Protein AF-A0A067BEV7-F1 (afdb_monomer)

Radius of gyration: 32.29 Å; Cα contacts (8 Å, |Δi|>4): 106; chains: 1; bounding box: 70×48×111 Å

Nearest PDB structures (foldseek):
  5a5h-assembly1_B  TM=4.317E-01  e=6.174E+00  Homo sapiens
  4zqu-assembly1_A  TM=2.489E-01  e=3.119E+00  Yersinia pseudotuberculosis YPIII

Secondary structure (DSSP, 8-state):
------------------HHHHHHHHHHHHHHHHHHHHHHHHHHTS--------------SS------BTTB----------SS---HHHHHHHHHHHHHHTTTTTTTTTEEEETTEEEE-TT--GGGTEEEEPPPTT--HHHHHHHHHTSPPPTTS-S--EEEE--SS--TT-------

Organism: Saprolegnia parasitica (strain CBS 223.65) (NCBI:txid695850)

Foldseek 3Di:
DDDPDDPDDDDDDDDPQDPVNVVVVVVVVVVVVVVVVVVVVVVVPPPPPPDDDDDDDDPDDDDQPPPDDVLAGQDDFDDDDDPDDDDQVNVQVVCVVVCVVCVVVCVLVQFAADPNDTDGDPPDGCSVQEEEDEDDPPDDPVNVSVVVSNDDDDNVGRPHHHYDYDDPPPDVPPPDPDDD

Structure (mmCIF, N/CA/C/O backbone):
data_AF-A0A067BEV7-F1
#
_entry.id   AF-A0A067BEV7-F1
#
loop_
_atom_site.group_PDB
_atom_site.id
_atom_site.type_symbol
_atom_site.label_atom_id
_atom_site.label_alt_id
_atom_site.label_comp_id
_atom_site.label_asym_id
_atom_site.label_entity_id
_atom_site.label_seq_id
_atom_site.pdbx_PDB_ins_code
_atom_site.Cartn_x
_atom_site.Cartn_y
_atom_site.Cartn_z
_atom_site.occupancy
_atom_site.B_iso_or_equiv
_atom_site.auth_seq_id
_atom_site.auth_comp_id
_atom_site.auth_asym_id
_atom_site.auth_atom_id
_atom_site.pdbx_PDB_model_num
ATOM 1 N N . MET A 1 1 ? 35.150 -31.329 -84.518 1.00 41.78 1 MET A N 1
ATOM 2 C CA . MET A 1 1 ? 35.106 -29.896 -84.870 1.00 41.78 1 MET A CA 1
ATOM 3 C C . MET A 1 1 ? 33.912 -29.258 -84.170 1.00 41.78 1 MET A C 1
ATOM 5 O O . MET A 1 1 ? 32.873 -29.024 -84.764 1.00 41.78 1 MET A O 1
ATOM 9 N N . ASP A 1 2 ? 34.054 -29.160 -82.851 1.00 43.34 2 ASP A N 1
ATOM 10 C CA . ASP A 1 2 ? 33.853 -28.005 -81.970 1.00 43.34 2 ASP A CA 1
ATOM 11 C C . ASP A 1 2 ? 32.706 -27.027 -82.260 1.00 43.34 2 ASP A C 1
ATOM 13 O O . ASP A 1 2 ? 32.890 -25.981 -82.873 1.00 43.34 2 ASP A O 1
ATOM 17 N N . THR A 1 3 ? 31.549 -27.300 -81.656 1.00 46.28 3 THR A N 1
ATOM 18 C CA . THR A 1 3 ? 30.577 -26.266 -81.259 1.00 46.28 3 THR A CA 1
ATOM 19 C C . THR A 1 3 ? 30.107 -26.538 -79.832 1.00 46.28 3 THR A C 1
ATOM 21 O O . THR A 1 3 ? 28.939 -26.812 -79.572 1.00 46.28 3 THR A O 1
ATOM 24 N N . ALA A 1 4 ? 31.050 -26.530 -78.894 1.00 50.59 4 ALA A N 1
ATOM 25 C CA . ALA A 1 4 ? 30.774 -26.622 -77.467 1.00 50.59 4 ALA A CA 1
ATOM 26 C C . ALA A 1 4 ? 31.675 -25.627 -76.737 1.00 50.59 4 ALA A C 1
ATOM 28 O O . ALA A 1 4 ? 32.715 -26.021 -76.226 1.00 50.59 4 ALA A O 1
ATOM 29 N N . SER A 1 5 ? 31.331 -24.335 -76.754 1.00 51.16 5 SER A N 1
ATOM 30 C CA . SER A 1 5 ? 31.927 -23.308 -75.877 1.00 51.16 5 SER A CA 1
ATOM 31 C C . SER A 1 5 ? 31.240 -21.953 -76.064 1.00 51.16 5 SER A C 1
ATOM 33 O O . SER A 1 5 ? 31.701 -21.145 -76.861 1.00 51.16 5 SER A O 1
ATOM 35 N N . SER A 1 6 ? 30.155 -21.677 -75.333 1.00 50.88 6 SER A N 1
ATOM 36 C CA . SER A 1 6 ? 29.724 -20.282 -75.081 1.00 50.88 6 SER A CA 1
ATOM 37 C C . SER A 1 6 ? 28.668 -20.131 -73.974 1.00 50.88 6 SER A C 1
ATOM 39 O O . SER A 1 6 ? 27.834 -19.232 -74.023 1.00 50.88 6 SER A O 1
ATOM 41 N N . LEU A 1 7 ? 28.701 -20.970 -72.936 1.00 49.56 7 LEU A N 1
ATOM 42 C CA . LEU A 1 7 ? 27.884 -20.761 -71.733 1.00 49.56 7 LEU A CA 1
ATOM 43 C C . LEU A 1 7 ? 28.756 -20.800 -70.485 1.00 49.56 7 LEU A C 1
ATOM 45 O O . LEU A 1 7 ? 28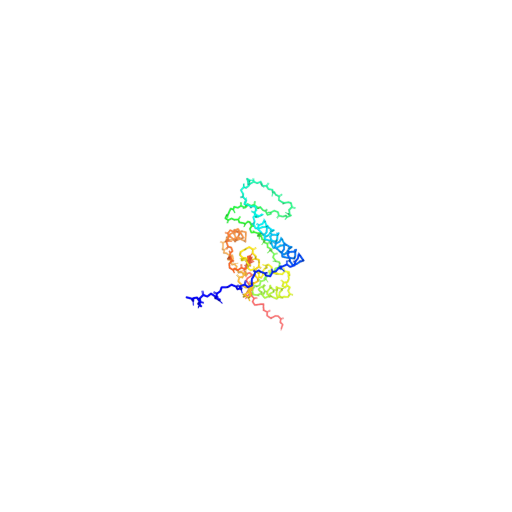.586 -21.650 -69.621 1.00 49.56 7 LEU A O 1
ATOM 49 N N . LEU A 1 8 ? 29.697 -19.865 -70.393 1.00 48.97 8 LEU A N 1
ATOM 50 C CA . LEU A 1 8 ? 30.303 -19.529 -69.116 1.00 48.97 8 LEU A CA 1
ATOM 51 C C . LEU A 1 8 ? 30.503 -18.018 -68.998 1.00 48.97 8 LEU A C 1
ATOM 53 O O . LEU A 1 8 ? 31.213 -17.390 -69.778 1.00 48.97 8 LEU A O 1
ATOM 57 N N . THR A 1 9 ? 29.945 -17.512 -67.898 1.00 50.81 9 THR A N 1
ATOM 58 C CA . THR A 1 9 ? 30.423 -16.376 -67.099 1.00 50.81 9 THR A CA 1
ATOM 59 C C . THR A 1 9 ? 30.256 -14.960 -67.647 1.00 50.81 9 THR A C 1
ATOM 61 O O . THR A 1 9 ? 31.172 -14.368 -68.201 1.00 50.81 9 THR A O 1
ATOM 64 N N . SER A 1 10 ? 29.154 -14.331 -67.234 1.00 47.62 10 SER A N 1
ATOM 65 C CA . SER A 1 10 ? 29.260 -13.042 -66.540 1.00 47.62 10 SER A CA 1
ATOM 66 C C . SER A 1 10 ? 28.154 -12.932 -65.483 1.00 47.62 10 SER A C 1
ATOM 68 O O . SER A 1 10 ? 27.066 -12.430 -65.747 1.00 47.62 10 SER A O 1
ATOM 70 N N . LEU A 1 11 ? 28.423 -13.448 -64.282 1.00 48.56 11 LEU A N 1
ATOM 71 C CA . LEU A 1 11 ? 27.737 -13.015 -63.063 1.00 48.56 11 LEU A CA 1
ATOM 72 C C . LEU A 1 11 ? 28.311 -11.635 -62.707 1.00 48.56 11 LEU A C 1
ATOM 74 O O . LEU A 1 11 ? 29.503 -11.570 -62.406 1.00 48.56 11 LEU A O 1
ATOM 78 N N . PRO A 1 12 ? 27.544 -10.533 -62.747 1.00 47.16 12 PRO A N 1
ATOM 79 C CA . PRO A 1 12 ? 28.036 -9.271 -62.226 1.00 47.16 12 PRO A CA 1
ATOM 80 C C . PRO A 1 12 ? 27.857 -9.269 -60.705 1.00 47.16 12 PRO A C 1
ATOM 82 O O . PRO A 1 12 ? 26.738 -9.187 -60.212 1.00 47.16 12 PRO A O 1
ATOM 85 N N . LEU A 1 13 ? 28.955 -9.339 -59.958 1.00 49.19 13 LEU A N 1
ATOM 86 C CA . LEU A 1 13 ? 29.063 -8.777 -58.608 1.00 49.19 13 LEU A CA 1
ATOM 87 C C . LEU A 1 13 ? 30.537 -8.422 -58.339 1.00 49.19 13 LEU A C 1
ATOM 89 O O . LEU A 1 13 ? 31.411 -9.138 -58.826 1.00 49.19 13 LEU A O 1
ATOM 93 N N . PRO A 1 14 ? 30.839 -7.364 -57.560 1.00 52.50 14 PRO A N 1
ATOM 94 C CA . PRO A 1 14 ? 29.940 -6.668 -56.645 1.00 52.50 14 PRO A CA 1
ATOM 95 C C . PRO A 1 14 ? 29.712 -5.189 -56.991 1.00 52.50 14 PRO A C 1
ATOM 97 O O . PRO A 1 14 ? 30.493 -4.559 -57.701 1.00 52.50 14 PRO A O 1
ATOM 100 N N . LEU A 1 15 ? 28.632 -4.629 -56.438 1.00 58.94 15 LEU A N 1
ATOM 101 C CA . LEU A 1 15 ? 28.448 -3.187 -56.291 1.00 58.94 15 LEU A CA 1
ATOM 102 C C . LEU A 1 15 ? 29.730 -2.612 -55.665 1.00 58.94 15 LEU A C 1
ATOM 104 O O . LEU A 1 15 ? 30.035 -2.908 -54.508 1.00 58.94 15 LEU A O 1
ATOM 108 N N . ALA A 1 16 ? 30.490 -1.818 -56.417 1.00 61.78 16 ALA A N 1
ATOM 109 C CA . ALA A 1 16 ? 31.542 -0.999 -55.838 1.00 61.78 16 ALA A CA 1
ATOM 110 C C . ALA A 1 16 ? 30.849 0.023 -54.932 1.00 61.78 16 ALA A C 1
ATOM 112 O O . ALA A 1 16 ? 30.282 1.007 -55.402 1.00 61.78 16 ALA A O 1
ATOM 113 N N . MET A 1 17 ? 30.797 -0.269 -53.635 1.00 63.31 17 MET A N 1
ATOM 114 C CA . MET A 1 17 ? 30.311 0.683 -52.650 1.00 63.31 17 MET A CA 1
ATOM 115 C C . MET A 1 17 ? 31.249 1.889 -52.656 1.00 63.31 17 MET A C 1
ATOM 117 O O . MET A 1 17 ? 32.440 1.750 -52.380 1.00 63.31 17 MET A O 1
ATOM 121 N N . ASP A 1 18 ? 30.712 3.060 -52.996 1.00 77.62 18 ASP A N 1
ATOM 122 C CA . ASP A 1 18 ? 31.445 4.324 -52.954 1.00 77.62 18 ASP A CA 1
ATOM 123 C C . ASP A 1 18 ? 31.994 4.565 -51.534 1.00 77.62 18 ASP A C 1
ATOM 125 O O . ASP A 1 18 ? 31.369 4.177 -50.540 1.00 77.62 18 ASP A O 1
ATOM 129 N N . ALA A 1 19 ? 33.164 5.195 -51.416 1.00 72.88 19 ALA A N 1
ATOM 130 C CA . ALA A 1 19 ? 33.873 5.402 -50.149 1.00 72.88 19 ALA A CA 1
ATOM 131 C C . ALA A 1 19 ? 33.007 6.126 -49.101 1.00 72.88 19 ALA A C 1
ATOM 133 O O . ALA A 1 19 ? 33.108 5.867 -47.901 1.00 72.88 19 ALA A O 1
ATOM 134 N N . THR A 1 20 ? 32.102 6.986 -49.569 1.00 76.50 20 THR A N 1
ATOM 135 C CA . THR A 1 20 ? 31.091 7.680 -48.763 1.00 76.50 20 THR A CA 1
ATOM 136 C C . THR A 1 20 ? 30.094 6.712 -48.118 1.00 76.50 20 THR A C 1
ATOM 138 O O . THR A 1 20 ? 29.808 6.816 -46.925 1.00 76.50 20 THR A O 1
ATOM 141 N N . SER A 1 21 ? 29.619 5.719 -48.871 1.00 77.94 21 SER A N 1
ATOM 142 C CA . SER A 1 21 ? 28.702 4.690 -48.380 1.00 77.94 21 SER A CA 1
ATOM 143 C C . SER A 1 21 ? 29.385 3.765 -47.370 1.00 77.94 21 SER A C 1
ATOM 145 O O . SER A 1 21 ? 28.814 3.476 -46.321 1.00 77.94 21 SER A O 1
ATOM 147 N N . LEU A 1 22 ? 30.642 3.374 -47.613 1.00 81.75 22 LEU A N 1
ATOM 148 C CA . LEU A 1 22 ? 31.429 2.588 -46.657 1.00 81.75 22 LEU A CA 1
ATOM 149 C C . LEU A 1 22 ? 31.615 3.340 -45.335 1.00 81.75 22 LEU A C 1
ATOM 151 O O . LEU A 1 22 ? 31.413 2.761 -44.269 1.00 81.75 22 LEU A O 1
ATOM 155 N N . PHE A 1 23 ? 31.928 4.637 -45.395 1.00 82.38 23 PHE A N 1
ATOM 156 C CA . PHE A 1 23 ? 32.043 5.477 -44.205 1.00 82.38 23 PHE A CA 1
ATOM 157 C C . PHE A 1 23 ? 30.732 5.524 -43.406 1.00 82.38 23 PHE A C 1
ATOM 159 O O . PHE A 1 23 ? 30.749 5.347 -42.188 1.00 82.38 23 PHE A O 1
ATOM 166 N N . GLN A 1 24 ? 29.586 5.680 -44.074 1.00 85.38 24 GLN A N 1
ATOM 167 C CA . GLN A 1 24 ? 28.274 5.683 -43.415 1.00 85.38 24 GLN A CA 1
ATOM 168 C C . GLN A 1 24 ? 27.962 4.354 -42.718 1.00 85.38 24 GLN A C 1
ATOM 170 O O . GLN A 1 24 ? 27.496 4.357 -41.578 1.00 85.38 24 GLN A O 1
ATOM 175 N N . TRP A 1 25 ? 28.266 3.220 -43.354 1.00 86.94 25 TRP A N 1
ATOM 176 C CA . TRP A 1 25 ? 28.074 1.904 -42.741 1.00 86.94 25 TRP A CA 1
ATOM 177 C C . TRP A 1 25 ? 28.985 1.682 -41.534 1.00 86.94 25 TRP A C 1
ATOM 179 O O . TRP A 1 25 ? 28.531 1.160 -40.517 1.00 86.94 25 TRP A O 1
ATOM 189 N N . VAL A 1 26 ? 30.239 2.133 -41.594 1.00 88.81 26 VAL A N 1
ATOM 190 C CA . VAL A 1 26 ? 31.165 2.065 -40.453 1.00 88.81 26 VAL A CA 1
ATOM 191 C C . VAL A 1 26 ? 30.666 2.929 -39.290 1.00 88.81 26 VAL A C 1
ATOM 193 O O . VAL A 1 26 ? 30.659 2.473 -38.145 1.00 88.81 26 VAL A O 1
ATOM 196 N N . VAL A 1 27 ? 30.181 4.145 -39.558 1.00 90.31 27 VAL A N 1
ATOM 197 C CA . VAL A 1 27 ? 29.608 5.023 -38.522 1.00 90.31 27 VAL A CA 1
ATOM 198 C C . VAL A 1 27 ? 28.348 4.406 -37.907 1.00 90.31 27 VAL A C 1
ATOM 200 O O . VAL A 1 27 ? 28.190 4.399 -36.688 1.00 90.31 27 VAL A O 1
ATOM 203 N N . LEU A 1 28 ? 27.472 3.817 -38.722 1.00 91.56 28 LEU A N 1
ATOM 204 C CA . LEU A 1 28 ? 26.266 3.156 -38.229 1.00 91.56 28 LEU A CA 1
ATOM 205 C C . LEU A 1 28 ? 26.602 1.942 -37.350 1.00 91.56 28 LEU A C 1
ATOM 207 O O . LEU A 1 28 ? 26.068 1.805 -36.250 1.00 91.56 28 LEU A O 1
ATOM 211 N N . LEU A 1 29 ? 27.524 1.086 -37.796 1.00 92.75 29 LEU A N 1
ATOM 212 C CA . LEU A 1 29 ? 27.947 -0.095 -37.040 1.00 92.75 29 LEU A CA 1
ATOM 213 C C . LEU A 1 29 ? 28.650 0.278 -35.732 1.00 92.75 29 LEU A C 1
ATOM 215 O O . LEU A 1 29 ? 28.424 -0.367 -34.709 1.00 92.75 29 LEU A O 1
ATOM 219 N N . THR A 1 30 ? 29.454 1.341 -35.731 1.00 89.56 30 THR A N 1
ATOM 220 C CA . THR A 1 30 ? 30.095 1.841 -34.505 1.00 89.56 30 THR A CA 1
ATOM 221 C C . THR A 1 30 ? 29.076 2.434 -33.530 1.00 89.56 30 THR A C 1
ATOM 223 O O . THR A 1 30 ? 29.148 2.134 -32.340 1.00 89.56 30 THR A O 1
ATOM 226 N N . ALA A 1 31 ? 28.073 3.182 -34.001 1.00 90.25 31 ALA A N 1
ATOM 227 C CA . ALA A 1 31 ? 26.985 3.680 -33.154 1.00 90.25 31 ALA A CA 1
ATOM 228 C C . ALA A 1 31 ? 26.159 2.538 -32.525 1.00 90.25 31 ALA A C 1
ATOM 230 O O . ALA A 1 31 ? 25.850 2.574 -31.330 1.00 90.25 31 ALA A O 1
ATOM 231 N N . ILE A 1 32 ? 25.855 1.489 -33.297 1.00 91.81 32 ILE A N 1
ATOM 232 C CA . ILE A 1 32 ? 25.169 0.287 -32.797 1.00 91.81 32 ILE A CA 1
ATOM 233 C C . ILE A 1 32 ? 26.037 -0.444 -31.762 1.00 91.81 32 ILE A C 1
ATOM 235 O O . ILE A 1 32 ? 25.552 -0.819 -30.697 1.00 91.81 32 ILE A O 1
ATOM 239 N N . ALA A 1 33 ? 27.337 -0.602 -32.019 1.00 90.62 33 ALA A N 1
ATOM 240 C CA . ALA A 1 33 ? 28.244 -1.247 -31.074 1.00 90.62 33 ALA A CA 1
ATOM 241 C C . ALA A 1 33 ? 28.358 -0.462 -29.756 1.00 90.62 33 ALA A C 1
ATOM 243 O O . ALA A 1 33 ? 28.306 -1.059 -28.682 1.00 90.62 33 ALA A O 1
ATOM 244 N N . ILE A 1 34 ? 28.459 0.871 -29.818 1.00 87.62 34 ILE A N 1
ATOM 245 C CA . ILE A 1 34 ? 28.536 1.736 -28.631 1.00 87.62 34 ILE A CA 1
ATOM 246 C C . ILE A 1 34 ? 27.245 1.656 -27.815 1.00 87.62 34 ILE A C 1
ATOM 248 O O . ILE A 1 34 ? 27.306 1.500 -26.597 1.00 87.62 34 ILE A O 1
ATOM 252 N N . THR A 1 35 ? 26.082 1.730 -28.464 1.00 85.69 35 THR A N 1
ATOM 253 C CA . THR A 1 35 ? 24.784 1.633 -27.776 1.00 85.69 35 THR A CA 1
ATOM 254 C C . THR A 1 35 ? 24.592 0.262 -27.136 1.00 85.69 35 THR A C 1
ATOM 256 O O . THR A 1 35 ? 24.209 0.187 -25.969 1.00 85.69 35 THR A O 1
ATOM 259 N N . PHE A 1 36 ? 24.951 -0.818 -27.833 1.00 87.94 36 PHE A N 1
ATOM 260 C CA . PHE A 1 36 ? 24.902 -2.166 -27.273 1.00 87.94 36 PHE A CA 1
ATOM 261 C C . PHE A 1 36 ? 25.854 -2.328 -26.082 1.00 87.94 36 PHE A C 1
ATOM 263 O O . PHE A 1 36 ? 25.461 -2.863 -25.046 1.00 87.94 36 PHE A O 1
ATOM 270 N N . LEU A 1 37 ? 27.082 -1.809 -26.181 1.00 85.31 37 LEU A N 1
ATOM 271 C CA . LEU A 1 37 ? 28.055 -1.837 -25.088 1.00 85.31 37 LEU A CA 1
ATOM 272 C C . LEU A 1 37 ? 27.575 -1.011 -23.887 1.00 85.31 37 LEU A C 1
ATOM 274 O O . LEU A 1 37 ? 27.768 -1.419 -22.745 1.00 85.31 37 LEU A O 1
ATOM 278 N N . HIS A 1 38 ? 26.923 0.127 -24.133 1.00 77.38 38 HIS A N 1
ATOM 279 C CA . HIS A 1 38 ? 26.355 0.967 -23.085 1.00 77.38 38 HIS A CA 1
ATOM 280 C C . HIS A 1 38 ? 25.209 0.250 -22.364 1.00 77.38 38 HIS A C 1
ATOM 282 O O . HIS A 1 38 ? 25.211 0.184 -21.140 1.00 77.38 38 HIS A O 1
ATOM 288 N N . VAL A 1 39 ? 24.289 -0.379 -23.101 1.00 76.31 39 VAL A N 1
ATOM 289 C CA . VAL A 1 39 ? 23.191 -1.172 -22.521 1.00 76.31 39 VAL A CA 1
ATOM 290 C C . VAL A 1 39 ? 23.723 -2.392 -21.765 1.00 76.31 39 VAL A C 1
ATOM 292 O O . VAL A 1 39 ? 23.281 -2.660 -20.648 1.00 76.31 39 VAL A O 1
ATOM 295 N N . ALA A 1 40 ? 24.699 -3.112 -22.322 1.00 73.44 40 ALA A N 1
ATOM 296 C CA . ALA A 1 40 ? 25.327 -4.254 -21.663 1.00 73.44 40 ALA A CA 1
ATOM 297 C C . ALA A 1 40 ? 26.050 -3.838 -20.374 1.00 73.44 40 ALA A C 1
ATOM 299 O O . ALA A 1 40 ? 25.901 -4.494 -19.344 1.00 73.44 40 ALA A O 1
ATOM 300 N N . ARG A 1 41 ? 26.774 -2.712 -20.396 1.00 68.81 41 ARG A N 1
ATOM 301 C CA . ARG A 1 41 ? 27.454 -2.168 -19.217 1.00 68.81 41 ARG A CA 1
ATOM 302 C C . ARG A 1 41 ? 26.461 -1.680 -18.164 1.00 68.81 41 ARG A C 1
ATOM 304 O O . ARG A 1 41 ? 26.676 -1.952 -16.991 1.00 68.81 41 ARG A O 1
ATOM 311 N N . SER A 1 42 ? 25.359 -1.044 -18.561 1.00 62.03 42 SER A N 1
ATOM 312 C CA . SER A 1 42 ? 24.283 -0.650 -17.641 1.00 62.03 42 SER A CA 1
ATOM 313 C C . SER A 1 42 ? 23.597 -1.859 -17.001 1.00 62.03 42 SER A C 1
ATOM 315 O O . SER A 1 42 ? 23.267 -1.814 -15.822 1.00 62.03 42 SER A O 1
ATOM 317 N N . ARG A 1 43 ? 23.446 -2.972 -17.733 1.00 60.12 43 ARG A N 1
ATOM 318 C CA . ARG A 1 43 ? 22.915 -4.235 -17.190 1.00 60.12 43 ARG A CA 1
ATOM 319 C C . ARG A 1 43 ? 23.901 -4.962 -16.270 1.00 60.12 43 ARG A C 1
ATOM 321 O O . ARG A 1 43 ? 23.479 -5.581 -15.301 1.00 60.12 43 ARG A O 1
ATOM 328 N N . GLN A 1 44 ? 25.203 -4.878 -16.543 1.00 55.94 44 GLN A N 1
ATOM 329 C CA . GLN A 1 44 ? 26.255 -5.469 -15.701 1.00 55.94 44 GLN A CA 1
ATOM 330 C C . GLN A 1 44 ? 26.628 -4.599 -14.490 1.00 55.94 44 GLN A C 1
ATOM 332 O O . GLN A 1 44 ? 27.269 -5.085 -13.563 1.00 55.94 44 GLN A O 1
ATOM 337 N N . ALA A 1 45 ? 26.223 -3.327 -14.476 1.00 44.75 45 ALA A N 1
ATOM 338 C CA . ALA A 1 45 ? 26.434 -2.400 -13.369 1.00 44.75 45 ALA A CA 1
ATOM 339 C C . ALA A 1 45 ? 25.354 -2.490 -12.277 1.00 44.75 45 ALA A C 1
ATOM 341 O O . ALA A 1 45 ? 25.262 -1.585 -11.452 1.00 44.75 45 ALA A O 1
ATOM 342 N N . ALA A 1 46 ? 24.558 -3.563 -12.229 1.00 44.69 46 ALA A N 1
ATOM 343 C CA . ALA A 1 46 ? 23.878 -3.932 -10.995 1.00 44.69 46 ALA A CA 1
ATOM 344 C C . ALA A 1 46 ? 24.945 -4.518 -10.053 1.00 44.69 46 ALA A C 1
ATOM 346 O O . ALA A 1 46 ? 25.438 -5.619 -10.316 1.00 44.69 46 ALA A O 1
ATOM 347 N N . PRO A 1 47 ? 25.380 -3.802 -8.997 1.00 48.66 47 PRO A N 1
ATOM 348 C CA . PRO A 1 47 ? 26.343 -4.364 -8.070 1.00 48.66 47 PRO A CA 1
ATOM 349 C C . PRO A 1 47 ? 25.710 -5.602 -7.442 1.00 48.66 47 PRO A C 1
ATOM 351 O O . PRO A 1 47 ? 24.720 -5.512 -6.718 1.00 48.66 47 PRO A O 1
ATOM 354 N N . THR A 1 48 ? 26.286 -6.775 -7.700 1.00 52.56 48 THR A N 1
ATOM 355 C CA . THR A 1 48 ? 26.019 -7.943 -6.868 1.00 52.56 48 THR A CA 1
ATOM 356 C C . THR A 1 48 ? 26.448 -7.565 -5.453 1.00 52.56 48 THR A C 1
ATOM 358 O O . THR A 1 48 ? 27.646 -7.432 -5.187 1.00 52.56 48 THR A O 1
ATOM 361 N N . LEU A 1 49 ? 25.479 -7.319 -4.570 1.00 50.47 49 LEU A N 1
ATOM 362 C CA . LEU A 1 49 ? 25.669 -6.985 -3.159 1.00 50.47 49 LEU A CA 1
ATOM 363 C C . LEU A 1 49 ? 26.310 -8.176 -2.425 1.00 50.47 49 LEU A C 1
ATOM 365 O O . LEU A 1 49 ? 25.663 -8.928 -1.713 1.00 50.47 49 LEU A O 1
ATOM 369 N N . LYS A 1 50 ? 27.617 -8.368 -2.612 1.00 50.03 50 LYS A N 1
ATOM 370 C CA . LYS A 1 50 ? 28.474 -9.248 -1.802 1.00 50.03 50 LYS A CA 1
ATOM 371 C C . LYS A 1 50 ? 29.413 -8.402 -0.942 1.00 50.03 50 LYS A C 1
ATOM 373 O O . LYS A 1 50 ? 30.623 -8.612 -0.911 1.00 50.03 50 LYS A O 1
ATOM 378 N N . GLY A 1 51 ? 28.853 -7.386 -0.287 1.00 47.62 51 GLY A N 1
ATOM 379 C CA . GLY A 1 51 ? 29.575 -6.438 0.556 1.00 47.62 51 GLY A CA 1
ATOM 380 C C . GLY A 1 51 ? 29.150 -6.569 2.014 1.00 47.62 51 GLY A C 1
ATOM 381 O O . GLY A 1 51 ? 27.985 -6.401 2.343 1.00 47.62 51 GLY A O 1
ATOM 382 N N . ARG A 1 52 ? 30.116 -6.865 2.884 1.00 47.25 52 ARG A N 1
ATOM 383 C CA . ARG A 1 52 ? 29.987 -6.969 4.344 1.00 47.25 52 ARG A CA 1
ATOM 384 C C . ARG A 1 52 ? 29.190 -5.790 4.934 1.00 47.25 52 ARG A C 1
ATOM 386 O O . ARG A 1 52 ? 29.565 -4.633 4.743 1.00 47.25 52 ARG A O 1
ATOM 393 N N . LEU A 1 53 ? 28.132 -6.133 5.672 1.00 46.78 53 LEU A N 1
ATOM 394 C CA . LEU A 1 53 ? 27.151 -5.260 6.321 1.00 46.78 53 LEU A CA 1
ATOM 395 C C . LEU A 1 53 ? 27.815 -4.075 7.046 1.00 46.78 53 LEU A C 1
ATOM 397 O O . LEU A 1 53 ? 28.486 -4.245 8.067 1.00 46.78 53 LEU A O 1
ATOM 401 N N . LYS A 1 54 ? 27.630 -2.861 6.522 1.00 42.34 54 LYS A N 1
ATOM 402 C CA . LYS A 1 54 ? 28.048 -1.619 7.179 1.00 42.34 54 LYS A CA 1
ATOM 403 C C . LYS A 1 54 ? 26.785 -0.883 7.605 1.00 42.34 54 LYS A C 1
ATOM 405 O O . LYS A 1 54 ? 26.172 -0.189 6.805 1.00 42.34 54 LYS A O 1
ATOM 410 N N . ARG A 1 55 ? 26.406 -1.063 8.871 1.00 42.50 55 ARG A N 1
ATOM 411 C CA . ARG A 1 55 ? 25.286 -0.376 9.523 1.00 42.50 55 ARG A CA 1
ATOM 412 C C . ARG A 1 55 ? 25.514 1.136 9.425 1.00 42.50 55 ARG A C 1
ATOM 414 O O . ARG A 1 55 ? 26.329 1.688 10.163 1.00 42.50 55 ARG A O 1
ATOM 421 N N . ARG A 1 56 ? 24.860 1.796 8.472 1.00 40.75 56 ARG A N 1
ATOM 422 C CA . ARG A 1 56 ? 24.815 3.255 8.378 1.00 40.75 56 ARG A CA 1
ATOM 423 C C . ARG A 1 56 ? 23.406 3.682 8.742 1.00 40.75 56 ARG A C 1
ATOM 425 O O . ARG A 1 56 ? 22.499 3.488 7.955 1.00 40.75 56 ARG A O 1
ATOM 432 N N 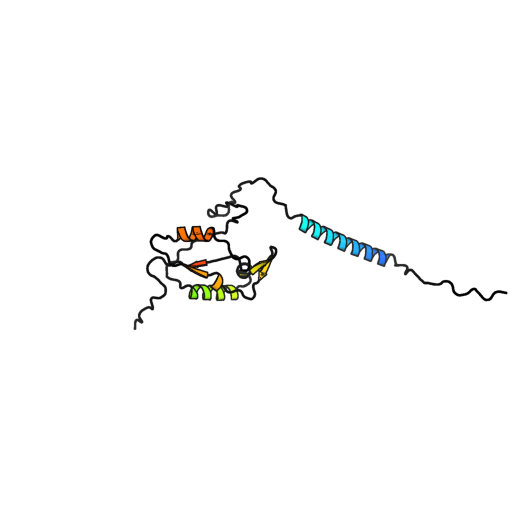. MET A 1 57 ? 23.243 4.265 9.929 1.00 37.38 57 MET A N 1
ATOM 433 C CA . MET A 1 57 ? 22.075 5.103 10.196 1.00 37.38 57 MET A CA 1
ATOM 434 C C . MET A 1 57 ? 22.094 6.239 9.170 1.00 37.38 57 MET A C 1
ATOM 436 O O . MET A 1 57 ? 23.001 7.074 9.195 1.00 37.38 57 MET A O 1
ATOM 440 N N . SER A 1 58 ? 21.140 6.241 8.244 1.00 40.91 58 SER A N 1
ATOM 441 C CA . SER A 1 58 ? 20.851 7.420 7.438 1.00 40.91 58 SER A CA 1
ATOM 442 C C . SER A 1 58 ? 20.212 8.471 8.345 1.00 40.91 58 SER A C 1
ATOM 444 O O . SER A 1 58 ? 19.293 8.175 9.102 1.00 40.91 58 SER A O 1
ATOM 446 N N . THR A 1 59 ? 20.708 9.705 8.294 1.00 45.00 59 THR A N 1
ATOM 447 C CA . THR A 1 59 ? 20.162 10.877 8.996 1.00 45.00 59 THR A CA 1
ATOM 448 C C . THR A 1 59 ? 18.903 11.402 8.298 1.00 45.00 59 THR A C 1
ATOM 450 O O . THR A 1 59 ? 18.804 12.590 7.997 1.00 45.00 59 THR A O 1
ATOM 453 N N . LEU A 1 60 ? 17.959 10.520 7.981 1.00 43.25 60 LEU A N 1
ATOM 454 C CA . LEU A 1 60 ? 16.612 10.901 7.576 1.00 43.25 60 LEU A CA 1
ATOM 455 C C . LEU A 1 60 ? 15.736 10.762 8.821 1.00 43.25 60 LEU A C 1
ATOM 457 O O . LEU A 1 60 ? 15.788 9.751 9.515 1.00 43.25 60 LEU A O 1
ATOM 461 N N . GLY A 1 61 ? 15.064 11.855 9.176 1.00 39.38 61 GLY A N 1
ATOM 462 C CA . GLY A 1 61 ? 14.340 12.006 10.433 1.00 39.38 61 GLY A CA 1
ATOM 463 C C . GLY A 1 61 ? 13.378 10.856 10.740 1.00 39.38 61 GLY A C 1
ATOM 464 O O . GLY A 1 61 ? 12.829 10.232 9.842 1.00 39.38 61 GLY A O 1
ATOM 465 N N . TRP A 1 62 ? 13.185 10.642 12.044 1.00 38.25 62 TRP A N 1
ATOM 466 C CA . TRP A 1 62 ? 12.276 9.673 12.667 1.00 38.25 62 TRP A CA 1
ATOM 467 C C . TRP A 1 62 ? 12.613 8.194 12.460 1.00 38.25 62 TRP A C 1
ATOM 469 O O . TRP A 1 62 ? 11.995 7.503 11.671 1.00 38.25 62 TRP A O 1
ATOM 479 N N . ALA A 1 63 ? 13.554 7.717 13.284 1.00 38.56 63 ALA A N 1
ATOM 480 C CA . ALA A 1 63 ? 13.564 6.407 13.952 1.00 38.56 63 ALA A CA 1
ATOM 481 C C . ALA A 1 63 ? 13.075 5.160 13.180 1.00 38.56 63 ALA A C 1
ATOM 483 O O . ALA A 1 63 ? 12.591 4.214 13.798 1.00 38.56 63 ALA A O 1
ATOM 484 N N . THR A 1 64 ? 13.261 5.081 11.866 1.00 41.97 64 THR A N 1
ATOM 485 C CA . THR A 1 64 ? 13.089 3.830 11.127 1.00 41.97 64 THR A CA 1
ATOM 486 C C . THR A 1 64 ? 14.305 2.955 11.407 1.00 41.97 64 THR A C 1
ATOM 488 O O . THR A 1 64 ? 15.406 3.166 10.897 1.00 41.97 64 THR A O 1
ATOM 491 N N . LYS A 1 65 ? 14.137 1.984 12.305 1.00 40.34 65 LYS A N 1
ATOM 492 C CA . LYS A 1 65 ? 15.129 0.941 12.562 1.00 40.34 65 LYS A CA 1
ATOM 493 C C . LYS A 1 65 ? 15.190 0.042 11.324 1.00 40.34 65 LYS A C 1
ATOM 495 O O . LYS A 1 65 ? 14.440 -0.918 11.219 1.00 40.34 65 LYS A O 1
ATOM 500 N N . GLU A 1 66 ? 16.089 0.354 10.396 1.00 42.94 66 GLU A N 1
ATOM 501 C CA . GLU A 1 66 ? 16.484 -0.548 9.309 1.00 42.94 66 GLU A CA 1
ATOM 502 C C . GLU A 1 66 ? 17.189 -1.772 9.919 1.00 42.94 66 GLU A C 1
ATOM 504 O O . GLU A 1 66 ? 18.402 -1.788 10.153 1.00 42.94 66 GLU A O 1
ATOM 509 N N . SER A 1 67 ? 16.417 -2.799 10.266 1.00 42.22 67 SER A N 1
ATOM 510 C CA . SER A 1 67 ? 16.914 -4.168 10.360 1.00 42.22 67 SER A CA 1
ATOM 511 C C . SER A 1 67 ? 16.531 -4.882 9.073 1.00 42.22 67 SER A C 1
ATOM 513 O O . SER A 1 67 ? 15.549 -5.613 9.041 1.00 42.22 67 SER A O 1
ATOM 515 N N . GLU A 1 68 ? 17.285 -4.622 8.007 1.00 41.06 68 GLU A N 1
ATOM 516 C CA . GLU A 1 68 ? 17.189 -5.405 6.779 1.00 41.06 68 GLU A CA 1
ATOM 517 C C . GLU A 1 68 ? 17.661 -6.838 7.075 1.00 41.06 68 GLU A C 1
ATOM 519 O O . GLU A 1 68 ? 18.833 -7.072 7.385 1.00 41.06 68 GLU A O 1
ATOM 524 N N . THR A 1 69 ? 16.746 -7.802 7.008 1.00 44.31 69 THR A N 1
ATOM 525 C CA . THR A 1 69 ? 17.087 -9.210 6.764 1.00 44.31 69 THR A CA 1
ATOM 526 C C . THR A 1 69 ? 16.714 -9.545 5.322 1.00 44.31 69 THR A C 1
ATOM 528 O O . THR A 1 69 ? 15.841 -8.898 4.748 1.00 44.31 69 THR A O 1
ATOM 531 N N . ASP A 1 70 ? 17.325 -10.577 4.729 1.00 44.69 70 ASP A N 1
ATOM 532 C CA . ASP A 1 70 ? 16.972 -11.046 3.371 1.00 44.69 70 ASP A CA 1
ATOM 533 C C . ASP A 1 70 ? 15.466 -11.373 3.219 1.00 44.69 70 ASP A C 1
ATOM 535 O O . ASP A 1 70 ? 14.943 -11.393 2.108 1.00 44.69 70 ASP A O 1
ATOM 539 N N . SER A 1 71 ? 14.767 -11.587 4.341 1.00 44.47 71 SER A N 1
ATOM 540 C CA . SER A 1 71 ? 13.329 -11.854 4.443 1.00 44.47 71 SER A CA 1
ATOM 541 C C . SER A 1 71 ? 12.476 -10.663 4.901 1.00 44.47 71 SER A C 1
ATOM 543 O O . SER A 1 71 ? 11.258 -10.772 4.901 1.00 44.47 71 SER A O 1
ATOM 545 N N . ASN A 1 72 ? 13.074 -9.558 5.355 1.00 44.50 72 ASN A N 1
ATOM 546 C CA . ASN A 1 72 ? 12.343 -8.426 5.919 1.00 44.50 72 ASN A CA 1
ATOM 547 C C . ASN A 1 72 ? 12.958 -7.128 5.392 1.00 44.50 72 ASN A C 1
ATOM 549 O O . ASN A 1 72 ? 13.873 -6.543 5.979 1.00 44.50 72 ASN A O 1
ATOM 553 N N . ARG A 1 73 ? 12.475 -6.703 4.221 1.00 51.22 73 ARG A N 1
ATOM 554 C CA . ARG A 1 73 ? 12.670 -5.326 3.766 1.00 51.22 73 ARG A CA 1
ATOM 555 C C . ARG A 1 73 ? 11.871 -4.477 4.738 1.00 51.22 73 ARG A C 1
ATOM 557 O O . ARG A 1 73 ? 10.665 -4.655 4.805 1.00 51.22 73 ARG A O 1
ATOM 564 N N . SER A 1 74 ? 12.521 -3.604 5.498 1.00 53.91 74 SER A N 1
ATOM 565 C CA . SER A 1 74 ? 11.855 -2.719 6.453 1.00 53.91 74 SER A CA 1
ATOM 566 C C . SER A 1 74 ? 10.803 -1.866 5.737 1.00 53.91 74 SER A C 1
ATOM 568 O O . SER A 1 74 ? 11.126 -0.828 5.159 1.00 53.91 74 SER A O 1
ATOM 570 N N . ILE A 1 75 ? 9.553 -2.335 5.733 1.00 63.88 75 ILE A N 1
ATOM 571 C CA . ILE A 1 75 ? 8.413 -1.597 5.203 1.00 63.88 75 ILE A CA 1
ATOM 572 C C . ILE A 1 75 ? 8.171 -0.444 6.181 1.00 63.88 75 ILE A C 1
ATOM 574 O O . ILE A 1 75 ? 8.034 -0.686 7.383 1.00 63.88 75 ILE A O 1
ATOM 578 N N . PRO A 1 76 ? 8.164 0.817 5.717 1.00 72.88 76 PRO A N 1
ATOM 579 C CA . PRO A 1 76 ? 7.865 1.938 6.591 1.00 72.88 76 PRO A CA 1
ATOM 580 C C . PRO A 1 76 ? 6.442 1.784 7.136 1.00 72.88 76 PRO A C 1
ATOM 582 O O . PRO A 1 76 ? 5.470 1.825 6.386 1.00 72.88 76 PRO A O 1
ATOM 585 N N . LEU A 1 77 ? 6.336 1.613 8.452 1.00 80.62 77 LEU A N 1
ATOM 586 C CA . LEU A 1 77 ? 5.074 1.575 9.178 1.00 80.62 77 LEU A CA 1
ATOM 587 C C . LEU A 1 77 ? 4.821 2.946 9.800 1.00 80.62 77 LEU A C 1
ATOM 589 O O . LEU A 1 77 ? 5.699 3.517 10.444 1.00 80.62 77 LEU A O 1
ATOM 593 N N . THR A 1 78 ? 3.616 3.474 9.619 1.00 85.38 78 THR A N 1
ATOM 594 C CA . THR A 1 78 ? 3.173 4.709 10.271 1.00 85.38 78 THR A CA 1
ATOM 595 C C . THR A 1 78 ? 1.874 4.439 11.008 1.00 85.38 78 THR A C 1
ATOM 597 O O . THR A 1 78 ? 0.948 3.871 10.436 1.00 85.38 78 THR A O 1
ATOM 600 N N . ILE A 1 79 ? 1.808 4.865 12.268 1.00 87.50 79 ILE A N 1
ATOM 601 C CA . ILE A 1 79 ? 0.583 4.860 13.068 1.00 87.50 79 ILE A CA 1
ATOM 602 C C . ILE A 1 79 ? 0.110 6.307 13.158 1.00 87.50 79 ILE A C 1
ATOM 604 O O . ILE A 1 79 ? 0.863 7.190 13.572 1.00 87.50 79 ILE A O 1
ATOM 608 N N . THR A 1 80 ? -1.128 6.563 12.747 1.00 87.62 80 THR A N 1
ATOM 609 C CA . THR A 1 80 ? -1.745 7.890 12.821 1.00 87.62 80 THR A CA 1
ATOM 610 C C . THR A 1 80 ? -3.000 7.798 13.668 1.00 87.62 80 THR A C 1
ATOM 612 O O . THR A 1 80 ? -3.909 7.038 13.351 1.00 87.62 80 THR A O 1
ATOM 615 N N . VAL A 1 81 ? -3.036 8.576 14.748 1.00 87.38 81 VAL A N 1
ATOM 616 C CA . VAL A 1 81 ? -4.220 8.722 15.596 1.00 87.38 81 VAL A CA 1
ATOM 617 C C . VAL A 1 81 ? -5.027 9.900 15.068 1.00 87.38 81 VAL A C 1
ATOM 619 O O . VAL A 1 81 ? -4.474 10.979 14.854 1.00 87.38 81 VAL A O 1
ATOM 622 N N . LEU A 1 82 ? -6.314 9.676 14.820 1.00 85.56 82 LEU A N 1
ATOM 623 C CA . LEU A 1 82 ? -7.234 10.691 14.323 1.00 85.56 82 LEU A CA 1
ATOM 624 C C . LEU A 1 82 ? -8.204 11.096 15.431 1.00 85.56 82 LEU A C 1
ATOM 626 O O . LEU A 1 82 ? -8.772 10.241 16.108 1.00 85.56 82 LEU A O 1
ATOM 630 N N . ASP A 1 83 ? -8.439 12.400 15.560 1.00 80.75 83 ASP A N 1
ATOM 631 C CA . ASP A 1 83 ? -9.495 12.934 16.416 1.00 80.75 83 ASP A CA 1
ATOM 632 C C . ASP A 1 83 ? -10.848 12.789 15.696 1.00 80.75 83 ASP A C 1
ATOM 634 O O . ASP A 1 83 ? -11.300 13.690 14.990 1.00 80.75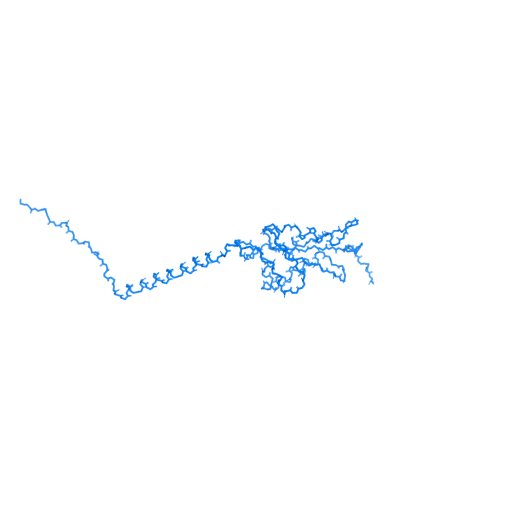 83 ASP A O 1
ATOM 638 N N . GLY A 1 84 ? -11.480 11.618 15.822 1.00 81.31 84 GLY A N 1
ATOM 639 C CA . GLY A 1 84 ? -12.794 11.327 15.238 1.00 81.31 84 GLY A CA 1
ATOM 640 C C . GLY A 1 84 ? -12.959 9.879 14.774 1.00 81.31 84 GLY A C 1
ATOM 641 O O . GLY A 1 84 ? -12.017 9.092 14.797 1.00 81.31 84 GLY A O 1
ATOM 642 N N . ILE A 1 85 ? -14.175 9.526 14.345 1.00 82.12 85 ILE A N 1
ATOM 643 C CA . ILE A 1 85 ? -14.476 8.213 13.757 1.00 82.12 85 ILE A CA 1
ATOM 644 C C . ILE A 1 85 ? -14.488 8.368 12.241 1.00 82.12 85 ILE A C 1
ATOM 646 O O . ILE A 1 85 ? -15.256 9.161 11.697 1.00 82.12 85 ILE A O 1
ATOM 650 N N . VAL A 1 86 ? -13.655 7.589 11.558 1.00 85.56 86 VAL A N 1
ATOM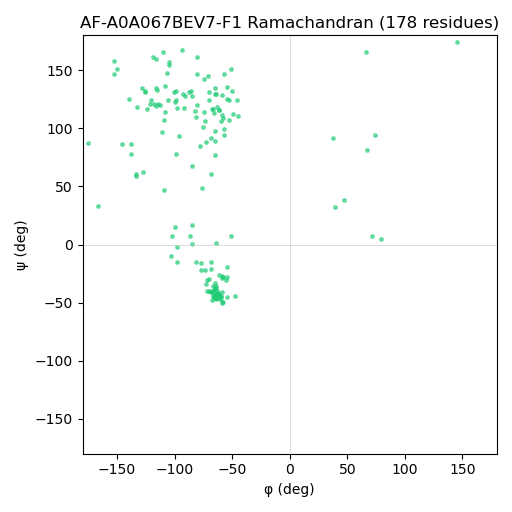 651 C CA . VAL A 1 86 ? -13.671 7.482 10.099 1.00 85.56 86 VAL A CA 1
ATOM 652 C C . VAL A 1 86 ? -14.116 6.074 9.736 1.00 85.56 86 VAL A C 1
ATOM 654 O O . VAL A 1 86 ? -13.475 5.102 10.134 1.00 85.56 86 VAL A O 1
ATOM 657 N N . ALA A 1 87 ? -15.220 5.970 8.997 1.00 89.44 87 ALA A N 1
ATOM 658 C CA . ALA A 1 87 ? -15.658 4.710 8.411 1.00 89.44 87 ALA A CA 1
ATOM 659 C C . ALA A 1 87 ? -14.725 4.308 7.262 1.00 89.44 87 ALA A C 1
ATOM 661 O O . ALA A 1 87 ? -14.247 5.166 6.506 1.00 89.44 87 ALA A O 1
ATOM 662 N N . ARG A 1 88 ? -14.499 3.003 7.103 1.00 92.69 88 ARG A N 1
ATOM 663 C CA . ARG A 1 88 ? -13.649 2.452 6.045 1.00 92.69 88 ARG A CA 1
ATOM 664 C C . ARG A 1 88 ? -14.098 2.925 4.662 1.00 92.69 88 ARG A C 1
ATOM 666 O O . ARG A 1 88 ? -13.271 3.355 3.866 1.00 92.69 88 ARG A O 1
ATOM 673 N N . GLU A 1 89 ? -15.395 2.892 4.386 1.00 93.12 89 GLU A N 1
ATOM 674 C CA . GLU A 1 89 ? -15.985 3.224 3.084 1.00 93.12 89 GLU A CA 1
ATOM 675 C C . GLU A 1 89 ? -15.731 4.688 2.720 1.00 93.12 89 GLU A C 1
ATOM 677 O O . GLU A 1 89 ? -15.380 4.996 1.581 1.00 93.12 89 GLU A O 1
ATOM 682 N N . THR A 1 90 ? -15.830 5.585 3.704 1.00 93.00 90 THR A N 1
ATOM 683 C CA . THR A 1 90 ? -15.506 7.006 3.541 1.00 93.00 90 THR A CA 1
ATOM 684 C C . THR A 1 90 ? -14.033 7.193 3.189 1.00 93.00 90 THR A C 1
ATOM 686 O O . THR A 1 90 ? -13.704 7.978 2.299 1.00 93.00 90 THR A O 1
ATOM 689 N N . LEU A 1 91 ? -13.141 6.448 3.849 1.00 93.44 91 LEU A N 1
ATOM 690 C CA . LEU A 1 91 ? -11.709 6.499 3.567 1.00 93.44 91 LEU A CA 1
ATOM 691 C C . LEU A 1 91 ? -11.398 5.967 2.161 1.00 93.44 91 LEU A C 1
ATOM 693 O O . LEU A 1 91 ? -10.667 6.613 1.412 1.00 93.44 91 LEU A O 1
ATOM 697 N N . VAL A 1 92 ? -11.998 4.838 1.773 1.00 95.88 92 VAL A N 1
ATOM 698 C CA . VAL A 1 92 ? -11.869 4.255 0.428 1.00 95.88 92 VAL A CA 1
ATOM 699 C C . VAL A 1 92 ? -12.325 5.244 -0.639 1.00 95.88 92 VAL A C 1
ATOM 701 O O . VAL A 1 92 ? -11.578 5.498 -1.583 1.00 95.88 92 VAL A O 1
ATOM 704 N N . ALA A 1 93 ? -13.506 5.847 -0.475 1.00 94.75 93 ALA A N 1
ATOM 705 C CA . ALA A 1 93 ? -14.029 6.832 -1.416 1.00 94.75 93 ALA A CA 1
ATOM 706 C C . ALA A 1 93 ? -13.093 8.044 -1.547 1.00 94.75 93 ALA A C 1
ATOM 708 O O . ALA A 1 93 ? -12.770 8.456 -2.662 1.00 94.75 93 ALA A O 1
ATOM 709 N N . HIS A 1 94 ? -12.595 8.562 -0.420 1.00 94.62 94 HIS A N 1
ATOM 710 C CA . HIS A 1 94 ? -11.675 9.696 -0.405 1.00 94.62 94 HIS A CA 1
ATOM 711 C C . HIS A 1 94 ? -10.350 9.389 -1.116 1.00 94.62 94 HIS A C 1
ATOM 713 O O . HIS A 1 94 ? -9.885 10.172 -1.947 1.00 94.62 94 HIS A O 1
ATOM 719 N N . PHE A 1 95 ? -9.744 8.232 -0.834 1.00 94.88 95 PHE A N 1
ATOM 720 C CA . PHE A 1 95 ? -8.520 7.810 -1.511 1.00 94.88 95 PHE A CA 1
ATOM 721 C C . PHE A 1 95 ? -8.751 7.582 -3.002 1.00 94.88 95 PHE A C 1
ATOM 723 O O . PHE A 1 95 ? -7.950 8.040 -3.815 1.00 94.88 95 PHE A O 1
ATOM 730 N N . HIS A 1 96 ? -9.851 6.931 -3.378 1.00 93.44 96 HIS A N 1
ATOM 731 C CA . HIS A 1 96 ? -10.179 6.689 -4.777 1.00 93.44 96 HIS A CA 1
ATOM 732 C C . HIS A 1 96 ? -10.325 8.002 -5.563 1.00 93.44 96 HIS A C 1
ATOM 734 O O . HIS A 1 96 ? -9.713 8.166 -6.623 1.00 93.44 96 HIS A O 1
ATOM 740 N N . GLU A 1 97 ? -11.069 8.969 -5.019 1.00 94.31 97 GLU A N 1
ATOM 741 C CA . GLU A 1 97 ? -11.211 10.304 -5.603 1.00 94.31 97 GLU A CA 1
ATOM 742 C C . GLU A 1 97 ? -9.847 10.994 -5.734 1.00 94.31 97 GLU A C 1
ATOM 744 O O . GLU A 1 97 ? -9.470 11.457 -6.817 1.00 94.31 97 GLU A O 1
ATOM 749 N N . ARG A 1 98 ? -9.062 11.019 -4.650 1.00 94.69 98 ARG A N 1
ATOM 750 C CA . ARG A 1 98 ? -7.797 11.752 -4.630 1.00 94.69 98 ARG A CA 1
ATOM 751 C C . ARG A 1 98 ? -6.762 11.145 -5.575 1.00 94.69 98 ARG A C 1
ATOM 753 O O . ARG A 1 98 ? -6.152 11.888 -6.347 1.00 94.69 98 ARG A O 1
ATOM 760 N N . MET A 1 99 ? -6.616 9.822 -5.584 1.00 93.75 99 MET A N 1
ATOM 761 C CA . MET A 1 99 ? -5.703 9.115 -6.487 1.00 93.75 99 MET A CA 1
ATOM 762 C C . MET A 1 99 ? -6.112 9.258 -7.957 1.00 93.75 99 MET A C 1
ATOM 764 O O . MET A 1 99 ? -5.251 9.363 -8.830 1.00 93.75 99 MET A O 1
ATOM 768 N N . THR A 1 100 ? -7.415 9.335 -8.238 1.00 89.94 100 THR A N 1
ATOM 769 C CA . THR A 1 100 ? -7.920 9.593 -9.592 1.00 89.94 100 THR A CA 1
ATOM 770 C C . THR A 1 100 ? -7.637 11.024 -10.041 1.00 89.94 100 THR A C 1
ATOM 772 O O . THR A 1 100 ? -7.259 11.239 -11.195 1.00 89.94 100 THR A O 1
ATOM 775 N N . SER A 1 101 ? -7.789 11.996 -9.137 1.00 92.88 101 SER A N 1
ATOM 776 C CA . SER A 1 101 ? -7.575 13.418 -9.430 1.00 92.88 101 SER A CA 1
ATOM 777 C C . SER A 1 101 ? -6.103 13.785 -9.657 1.00 92.88 101 SER A C 1
ATOM 779 O O . SER A 1 101 ? -5.813 14.694 -10.430 1.00 92.88 101 SER A O 1
ATOM 781 N N . ASP A 1 102 ? -5.171 13.071 -9.018 1.00 93.62 102 ASP A N 1
ATOM 782 C CA . ASP A 1 102 ? -3.740 13.395 -9.018 1.00 93.62 102 ASP A CA 1
ATOM 783 C C . ASP A 1 102 ? -2.873 12.160 -9.288 1.00 93.62 102 ASP A C 1
ATOM 785 O O . ASP A 1 102 ? -2.018 11.744 -8.504 1.00 93.62 102 ASP A O 1
ATOM 789 N N . LYS A 1 103 ? -3.104 11.545 -10.448 1.00 89.19 103 LYS A N 1
ATOM 790 C CA . LYS A 1 103 ? -2.398 10.322 -10.861 1.00 89.19 103 LYS A CA 1
ATOM 791 C C . LYS A 1 103 ? -0.880 10.484 -10.909 1.00 89.19 103 LYS A C 1
ATOM 793 O O . LYS A 1 103 ? -0.166 9.501 -10.750 1.00 89.19 103 LYS A O 1
ATOM 798 N N . ALA A 1 104 ? -0.383 11.699 -11.146 1.00 90.19 104 ALA A N 1
ATOM 799 C CA . ALA A 1 104 ? 1.049 11.969 -11.191 1.00 90.19 104 ALA A CA 1
ATOM 800 C C . ALA A 1 104 ? 1.686 11.810 -9.806 1.00 90.19 104 ALA A C 1
ATOM 802 O O . ALA A 1 104 ? 2.692 11.112 -9.677 1.00 90.19 104 ALA A O 1
ATOM 803 N N . PHE A 1 105 ? 1.077 12.394 -8.769 1.00 92.62 105 PHE A N 1
ATOM 804 C CA . PHE A 1 105 ? 1.532 12.208 -7.394 1.00 92.62 105 PHE A CA 1
ATOM 805 C C . PHE A 1 105 ? 1.361 10.752 -6.937 1.00 92.62 105 PHE A C 1
ATOM 807 O O . PHE A 1 105 ? 2.279 10.160 -6.368 1.00 92.62 105 PHE A O 1
ATOM 814 N N . PHE A 1 106 ? 0.210 10.144 -7.241 1.00 93.81 106 PHE A N 1
ATOM 815 C CA . PHE A 1 106 ? -0.133 8.796 -6.778 1.00 93.81 106 PHE A CA 1
ATOM 816 C C . PHE A 1 106 ? 0.375 7.659 -7.670 1.00 93.81 106 PHE A C 1
ATOM 818 O O . PHE A 1 106 ? 0.066 6.503 -7.394 1.00 93.81 106 PHE A O 1
ATOM 825 N N . TYR A 1 107 ? 1.198 7.938 -8.686 1.00 91.81 107 TYR A N 1
ATOM 826 C CA . TYR A 1 107 ? 1.653 6.947 -9.669 1.00 91.81 107 TYR A CA 1
ATOM 827 C C . TYR A 1 107 ? 2.160 5.647 -9.029 1.00 91.81 107 TYR A C 1
ATOM 829 O O . TYR A 1 107 ? 1.790 4.558 -9.457 1.00 91.81 107 TYR A O 1
ATOM 837 N N . ARG A 1 108 ? 2.962 5.744 -7.961 1.00 91.50 108 ARG A N 1
ATOM 838 C CA . ARG A 1 108 ? 3.500 4.567 -7.256 1.00 91.50 108 ARG A CA 1
ATOM 839 C C . ARG A 1 108 ? 2.456 3.809 -6.436 1.00 91.50 108 ARG A C 1
ATOM 841 O O . ARG A 1 108 ? 2.583 2.603 -6.289 1.00 91.50 108 ARG A O 1
ATOM 848 N N . PHE A 1 109 ? 1.445 4.499 -5.919 1.00 92.88 109 PHE A N 1
ATOM 849 C CA . PHE A 1 109 ? 0.385 3.910 -5.095 1.00 92.88 109 PHE A CA 1
ATOM 850 C C . PHE A 1 109 ? -0.648 3.150 -5.931 1.00 92.88 109 PHE A C 1
ATOM 852 O O . PHE A 1 109 ? -1.308 2.257 -5.419 1.00 92.88 109 PHE A O 1
ATOM 859 N N . ILE A 1 110 ? -0.750 3.469 -7.221 1.00 94.44 110 ILE A N 1
ATOM 860 C CA . ILE A 1 110 ? -1.629 2.778 -8.174 1.00 94.44 110 ILE A CA 1
ATOM 861 C C . ILE A 1 110 ? -0.869 1.792 -9.075 1.00 94.44 110 ILE A C 1
ATOM 863 O O . ILE A 1 110 ? -1.423 1.287 -10.048 1.00 94.44 110 ILE A O 1
ATOM 867 N N . SER A 1 111 ? 0.419 1.560 -8.803 1.00 93.25 111 SER A N 1
ATOM 868 C CA . SER A 1 111 ? 1.277 0.696 -9.615 1.00 93.25 111 SER A CA 1
ATOM 869 C C . SER A 1 111 ? 1.747 -0.520 -8.832 1.00 93.25 111 SER A C 1
ATOM 871 O O . SER A 1 111 ? 2.249 -0.392 -7.715 1.00 93.25 111 SER A O 1
ATOM 873 N N . ARG A 1 112 ? 1.672 -1.690 -9.465 1.00 93.19 112 ARG A N 1
ATOM 874 C CA . ARG A 1 112 ? 2.363 -2.902 -9.010 1.00 93.19 112 ARG A CA 1
ATOM 875 C C . ARG A 1 112 ? 3.832 -2.864 -9.436 1.00 93.19 112 ARG A C 1
ATOM 877 O O . ARG A 1 112 ? 4.210 -2.105 -10.335 1.00 93.19 112 ARG A O 1
ATOM 884 N N . VAL A 1 113 ? 4.663 -3.682 -8.796 1.00 87.94 113 VAL A N 1
ATOM 885 C CA . VAL A 1 113 ? 6.075 -3.833 -9.171 1.00 87.94 113 VAL A CA 1
ATOM 886 C C . VAL A 1 113 ? 6.224 -5.068 -10.053 1.00 87.94 113 VAL A C 1
ATOM 888 O O . VAL A 1 113 ? 5.968 -6.179 -9.606 1.00 87.94 113 VAL A O 1
ATOM 891 N N . ASP A 1 114 ? 6.658 -4.871 -11.294 1.00 87.25 114 ASP A N 1
ATOM 892 C CA . ASP A 1 114 ? 6.879 -5.927 -12.285 1.00 87.25 114 ASP A CA 1
ATOM 893 C C . ASP A 1 114 ? 8.323 -5.852 -12.792 1.00 87.25 114 ASP A C 1
ATOM 895 O O . ASP A 1 114 ? 8.747 -4.820 -13.321 1.00 87.25 114 ASP A O 1
ATOM 899 N N . ASP A 1 115 ? 9.116 -6.897 -12.547 1.00 86.75 115 ASP A N 1
ATOM 900 C CA . ASP A 1 115 ? 10.554 -6.945 -12.859 1.00 86.75 115 ASP A CA 1
ATOM 901 C C . ASP A 1 115 ? 11.339 -5.690 -12.411 1.00 86.75 115 ASP A C 1
ATOM 903 O O . ASP A 1 115 ? 12.230 -5.184 -13.098 1.00 86.75 115 ASP A O 1
ATOM 907 N N . GLY A 1 116 ? 10.988 -5.152 -11.237 1.00 80.62 116 GLY A N 1
ATOM 908 C CA . GLY A 1 116 ? 11.615 -3.957 -10.661 1.00 80.62 116 GLY A CA 1
ATOM 909 C C . GLY A 1 116 ? 11.128 -2.622 -11.237 1.00 80.62 116 GLY A C 1
ATOM 910 O O . GLY A 1 116 ? 11.639 -1.575 -10.842 1.00 80.62 116 GLY A O 1
ATOM 911 N N . ASN A 1 117 ? 10.134 -2.636 -12.127 1.00 84.38 117 ASN A N 1
ATO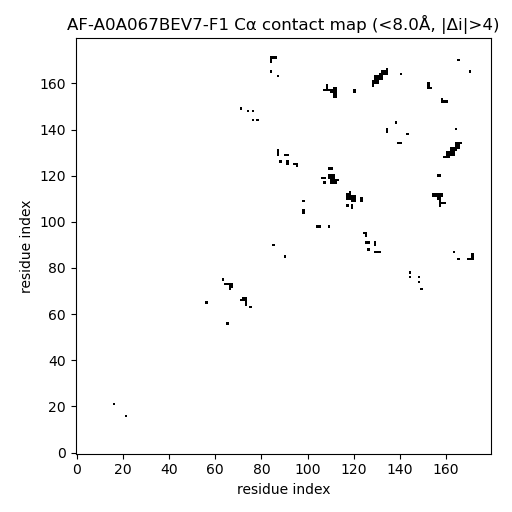M 912 C CA . ASN A 1 117 ? 9.507 -1.443 -12.689 1.00 84.38 117 ASN A CA 1
ATOM 913 C C . ASN A 1 117 ? 8.107 -1.233 -12.110 1.00 84.38 117 ASN A C 1
ATOM 915 O O . ASN A 1 117 ? 7.389 -2.185 -11.822 1.00 84.38 117 ASN A O 1
ATOM 919 N N . PHE A 1 118 ? 7.696 0.027 -11.977 1.00 90.31 118 PHE A N 1
ATOM 920 C CA . PHE A 1 118 ? 6.322 0.365 -11.612 1.00 90.31 118 PHE A CA 1
ATOM 921 C C . PHE A 1 118 ? 5.430 0.289 -12.847 1.00 90.31 118 PHE A C 1
ATOM 923 O O . PHE A 1 118 ? 5.648 1.038 -13.804 1.00 90.31 118 PHE A O 1
ATOM 930 N N . VAL A 1 119 ? 4.424 -0.579 -12.802 1.00 93.00 119 VAL A N 1
ATOM 931 C CA . VAL A 1 119 ? 3.416 -0.744 -13.850 1.00 93.00 119 VAL A CA 1
ATOM 932 C C . VAL A 1 119 ? 2.059 -0.394 -13.262 1.00 93.00 119 VAL A C 1
ATOM 934 O O . VAL A 1 119 ? 1.634 -1.014 -12.289 1.00 93.00 119 VAL A O 1
ATOM 937 N N . VAL A 1 120 ? 1.386 0.596 -13.851 1.00 92.56 120 VAL A N 1
ATOM 938 C CA . VAL A 1 120 ? 0.048 1.016 -13.414 1.00 92.56 120 VAL A CA 1
ATOM 939 C C . VAL A 1 120 ? -0.908 -0.166 -13.501 1.00 92.56 120 VAL A C 1
ATOM 941 O O . VAL A 1 120 ? -1.013 -0.811 -14.546 1.00 92.56 120 VAL A O 1
ATOM 944 N N . ASP A 1 121 ? -1.612 -0.428 -12.408 1.00 90.00 121 ASP A N 1
ATOM 945 C CA . ASP A 1 121 ? -2.671 -1.421 -12.366 1.00 90.00 121 ASP A CA 1
ATOM 946 C C . ASP A 1 121 ? -3.971 -0.802 -12.904 1.00 90.00 121 ASP A C 1
ATOM 948 O O . ASP A 1 121 ? -4.532 0.134 -12.336 1.00 90.00 121 ASP A O 1
ATOM 952 N N . SER A 1 122 ? -4.450 -1.311 -14.041 1.00 88.00 122 SER A N 1
ATOM 953 C CA . SER A 1 122 ? -5.698 -0.853 -14.662 1.00 88.00 122 SER A CA 1
ATOM 954 C C . SER A 1 122 ? -6.948 -1.223 -13.864 1.00 88.00 122 SER A C 1
ATOM 956 O O . SER A 1 122 ? -7.994 -0.611 -14.061 1.00 88.00 122 SER A O 1
ATOM 958 N N . SER A 1 123 ? -6.843 -2.231 -12.999 1.00 89.12 123 SER A N 1
ATOM 959 C CA . SER A 1 123 ? -7.894 -2.704 -12.093 1.00 89.12 123 SER A CA 1
ATOM 960 C C . SER A 1 123 ? -7.720 -2.184 -10.668 1.00 89.12 123 SER A C 1
ATOM 962 O O . SER A 1 123 ? -8.356 -2.701 -9.751 1.00 89.12 123 SER A O 1
ATOM 964 N N . PHE A 1 124 ? -6.874 -1.168 -10.479 1.00 90.94 124 PHE A N 1
ATOM 965 C CA . PHE A 1 124 ? -6.581 -0.630 -9.162 1.00 90.94 124 PHE A CA 1
ATOM 966 C C . PHE A 1 124 ? -7.855 -0.218 -8.410 1.00 90.94 124 PHE A C 1
ATOM 968 O O . PHE A 1 124 ? -8.629 0.625 -8.873 1.00 90.94 124 PHE A O 1
ATOM 975 N N . ASP A 1 125 ? -8.007 -0.767 -7.206 1.00 91.50 125 ASP A N 1
ATOM 976 C CA . ASP A 1 125 ? -9.053 -0.414 -6.255 1.00 91.50 125 ASP A CA 1
ATOM 977 C C . ASP A 1 125 ? -8.435 -0.203 -4.869 1.00 91.50 125 ASP A C 1
ATOM 979 O O . ASP A 1 125 ? -7.887 -1.127 -4.263 1.00 91.50 125 ASP A O 1
ATOM 983 N N . ALA A 1 126 ? -8.561 1.018 -4.343 1.00 92.88 126 ALA A N 1
ATOM 984 C CA . ALA A 1 126 ? -8.102 1.367 -3.002 1.00 92.88 126 ALA A CA 1
ATOM 985 C C . ALA A 1 126 ? -8.769 0.503 -1.915 1.00 92.88 126 ALA A C 1
ATOM 987 O O . ALA A 1 126 ? -8.159 0.258 -0.876 1.00 92.88 126 ALA A O 1
ATOM 988 N N . GLY A 1 127 ? -9.983 -0.005 -2.153 1.00 93.62 127 GLY A N 1
ATOM 989 C CA . GLY A 1 127 ? -10.718 -0.861 -1.224 1.00 93.62 127 GLY A CA 1
ATOM 990 C C . GLY A 1 127 ? -9.994 -2.155 -0.850 1.00 93.62 127 GLY A C 1
ATOM 991 O O . GLY A 1 127 ? -10.163 -2.627 0.275 1.00 93.62 127 GLY A O 1
ATOM 992 N N . HIS A 1 128 ? -9.153 -2.694 -1.739 1.00 93.00 128 HIS A N 1
ATOM 993 C CA . HIS A 1 128 ? -8.339 -3.885 -1.466 1.00 93.00 128 HIS A CA 1
ATOM 994 C C . HIS A 1 128 ? -7.165 -3.611 -0.519 1.00 93.00 128 HIS A C 1
ATOM 996 O O . HIS A 1 128 ? -6.661 -4.529 0.124 1.00 93.00 128 HIS A O 1
ATOM 1002 N N . HIS A 1 129 ? -6.744 -2.352 -0.412 1.00 94.44 129 HIS A N 1
ATOM 1003 C CA . HIS A 1 129 ? -5.615 -1.940 0.417 1.00 94.44 129 HIS A CA 1
ATOM 1004 C C . HIS A 1 129 ? -6.049 -1.393 1.776 1.00 94.44 129 HIS A C 1
ATOM 1006 O O . HIS A 1 129 ? -5.214 -1.255 2.665 1.00 94.44 129 HIS A O 1
ATOM 1012 N N . ILE A 1 130 ? -7.333 -1.064 1.947 1.00 95.38 130 ILE A N 1
ATOM 1013 C CA . ILE A 1 130 ? -7.874 -0.503 3.185 1.00 95.38 130 ILE A CA 1
ATOM 1014 C C . ILE A 1 130 ? -8.738 -1.558 3.868 1.00 95.38 130 ILE A C 1
ATOM 1016 O O . ILE A 1 130 ? -9.795 -1.949 3.370 1.00 95.38 130 ILE A O 1
ATOM 1020 N N . THR A 1 131 ? -8.288 -2.001 5.034 1.00 94.31 131 THR A N 1
ATOM 1021 C CA . THR A 1 131 ? -8.972 -2.988 5.873 1.00 94.31 131 THR A CA 1
ATOM 1022 C C . THR A 1 131 ? -9.387 -2.365 7.196 1.00 94.31 131 THR A C 1
ATOM 1024 O O . THR A 1 131 ? -8.867 -1.323 7.593 1.00 94.31 131 THR A O 1
ATOM 1027 N N . GLU A 1 132 ? -10.349 -2.988 7.859 1.00 92.88 132 GLU A N 1
ATOM 1028 C CA . GLU A 1 132 ? -10.794 -2.610 9.195 1.00 92.88 132 GLU A CA 1
ATOM 1029 C C . GLU A 1 132 ? -10.469 -3.758 10.146 1.00 92.88 132 GLU A C 1
ATOM 1031 O O . GLU A 1 132 ? -10.717 -4.922 9.822 1.00 92.88 132 GLU A O 1
ATOM 1036 N N . HIS A 1 133 ? -9.880 -3.431 11.293 1.00 91.50 133 HIS A N 1
ATOM 1037 C CA . HIS A 1 133 ? -9.584 -4.381 12.357 1.00 91.50 133 HIS A CA 1
ATOM 1038 C C . HIS A 1 133 ? -10.300 -3.947 13.631 1.00 91.50 133 HIS A C 1
ATOM 1040 O O . HIS A 1 133 ? -10.119 -2.825 14.107 1.00 91.50 133 HIS A O 1
ATOM 1046 N N . VAL A 1 134 ? -11.104 -4.853 14.181 1.00 89.19 134 VAL A N 1
ATOM 1047 C CA . VAL A 1 134 ? -11.801 -4.653 15.452 1.00 89.19 134 VAL A CA 1
ATOM 1048 C C . VAL A 1 134 ? -10.909 -5.194 16.559 1.00 89.19 134 VAL A C 1
ATOM 1050 O O . VAL A 1 134 ? -10.606 -6.386 16.571 1.00 89.19 134 VAL A O 1
ATOM 1053 N N . LEU A 1 135 ? -10.490 -4.316 17.470 1.00 87.06 135 LEU A N 1
ATOM 1054 C CA . LEU A 1 135 ? -9.672 -4.702 18.617 1.00 87.06 135 LEU A CA 1
ATOM 1055 C C . LEU A 1 135 ? -10.461 -5.650 19.525 1.00 87.06 135 LEU A C 1
ATOM 1057 O O . LEU A 1 135 ? -11.600 -5.358 19.893 1.00 87.06 135 LEU A O 1
ATOM 1061 N N . VAL A 1 136 ? -9.853 -6.780 19.881 1.00 86.38 136 VAL A N 1
ATOM 1062 C CA . VAL A 1 136 ? -10.408 -7.722 20.866 1.00 86.38 136 VAL A CA 1
ATOM 1063 C C . VAL A 1 136 ? -9.874 -7.437 22.274 1.00 86.38 136 VAL A C 1
ATOM 1065 O O . VAL A 1 136 ? -8.915 -6.686 22.451 1.00 86.38 136 VAL A O 1
ATOM 1068 N N . ASP A 1 137 ? -10.478 -8.042 23.300 1.00 79.19 137 ASP A N 1
ATOM 1069 C CA . ASP A 1 137 ? -10.078 -7.834 24.697 1.00 79.19 137 ASP A CA 1
ATOM 1070 C C . ASP A 1 137 ? -8.569 -8.065 24.916 1.00 79.19 137 ASP A C 1
ATOM 1072 O O . ASP A 1 137 ? -8.047 -9.156 24.673 1.00 79.19 137 ASP A O 1
ATOM 1076 N N . ASN A 1 138 ? -7.894 -7.051 25.471 1.00 83.06 138 ASN A N 1
ATOM 1077 C CA . ASN A 1 138 ? -6.444 -6.981 25.730 1.00 83.06 138 ASN A CA 1
ATOM 1078 C C . ASN A 1 138 ? -5.537 -6.826 24.499 1.00 83.06 138 ASN A C 1
ATOM 1080 O O . ASN A 1 138 ? -4.318 -6.871 24.651 1.00 83.06 138 ASN A O 1
ATOM 1084 N N . GLU A 1 139 ? -6.093 -6.621 23.310 1.00 85.75 139 GLU A N 1
ATOM 1085 C CA . GLU A 1 139 ? -5.317 -6.269 22.127 1.00 85.75 139 GLU A CA 1
ATOM 1086 C C . GLU A 1 139 ? -5.105 -4.756 22.058 1.00 85.75 139 GLU A C 1
ATOM 1088 O O . GLU A 1 139 ? -6.041 -3.971 22.220 1.00 85.75 139 GLU A O 1
ATOM 1093 N N . THR A 1 140 ? -3.869 -4.324 21.813 1.00 86.69 140 THR A N 1
ATOM 1094 C CA . THR A 1 140 ? -3.569 -2.907 21.606 1.00 86.69 140 THR A CA 1
ATOM 1095 C C . THR A 1 140 ? -3.319 -2.605 20.127 1.00 86.69 140 THR A C 1
ATOM 1097 O O . THR A 1 140 ? -2.829 -3.460 19.384 1.00 86.69 140 THR A O 1
ATOM 1100 N N . PRO A 1 141 ? -3.546 -1.356 19.673 1.00 86.44 141 PRO A N 1
ATOM 1101 C CA . PRO A 1 141 ? -3.161 -0.938 18.324 1.00 86.44 141 PRO A CA 1
ATOM 1102 C C . PRO A 1 141 ? -1.678 -1.175 18.006 1.00 86.44 141 PRO A C 1
ATOM 1104 O O . PRO A 1 141 ? -1.319 -1.353 16.846 1.00 86.44 141 PRO A O 1
ATOM 1107 N N . HIS A 1 142 ? -0.813 -1.170 19.027 1.00 86.44 142 HIS A N 1
ATOM 1108 C CA . HIS A 1 142 ? 0.615 -1.435 18.863 1.00 86.44 142 HIS A CA 1
ATOM 1109 C C . HIS A 1 142 ? 0.887 -2.911 18.558 1.00 86.44 142 HIS A C 1
ATOM 1111 O O . HIS A 1 142 ? 1.705 -3.188 17.683 1.00 86.44 142 HIS A O 1
ATOM 1117 N N . ASP A 1 143 ? 0.171 -3.836 19.204 1.00 86.56 143 ASP A N 1
ATOM 1118 C CA . ASP A 1 143 ? 0.296 -5.276 18.940 1.00 86.56 143 ASP A CA 1
ATOM 1119 C C . ASP A 1 143 ? -0.117 -5.598 17.497 1.00 86.56 143 ASP A C 1
ATOM 1121 O O . ASP A 1 143 ? 0.574 -6.321 16.773 1.00 86.56 143 ASP A O 1
ATOM 1125 N N . ILE A 1 144 ? -1.208 -4.978 17.034 1.00 89.06 144 ILE A N 1
ATOM 1126 C CA . ILE A 1 144 ? -1.656 -5.093 15.643 1.00 89.06 144 ILE A CA 1
ATOM 1127 C C . ILE A 1 144 ? -0.652 -4.484 14.676 1.00 89.06 144 ILE A C 1
ATOM 1129 O O . ILE A 1 144 ? -0.309 -5.108 13.671 1.00 89.06 144 ILE A O 1
ATOM 1133 N N . ALA A 1 145 ? -0.145 -3.290 14.974 1.00 86.50 145 ALA A N 1
ATOM 1134 C CA . ALA A 1 145 ? 0.853 -2.636 14.143 1.00 86.50 145 ALA A CA 1
ATOM 1135 C C . ALA A 1 145 ? 2.126 -3.495 13.999 1.00 86.50 145 ALA A C 1
ATOM 1137 O O . ALA A 1 145 ? 2.653 -3.617 12.893 1.00 86.50 145 ALA A O 1
ATOM 1138 N N . GLU A 1 146 ? 2.587 -4.140 15.075 1.00 84.19 146 GLU A N 1
ATOM 1139 C CA . GLU A 1 146 ? 3.725 -5.065 15.035 1.00 84.19 146 GLU A CA 1
ATOM 1140 C C . GLU A 1 146 ? 3.422 -6.319 14.200 1.00 84.19 146 GLU A C 1
ATOM 1142 O O . GLU A 1 146 ? 4.257 -6.742 13.397 1.00 84.19 146 GLU A O 1
ATOM 1147 N N . SER A 1 147 ? 2.220 -6.887 14.317 1.00 84.56 147 SER A N 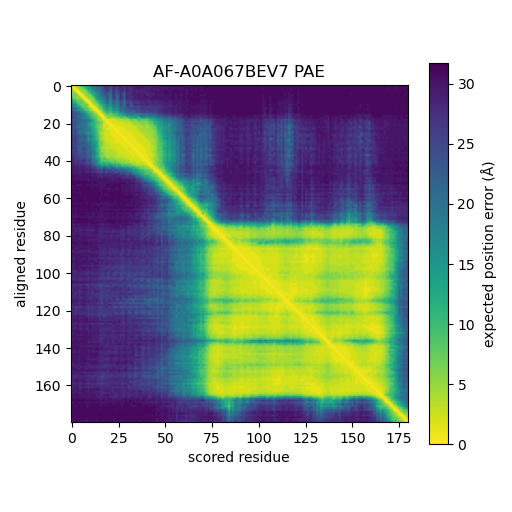1
ATOM 1148 C CA . SER A 1 147 ? 1.798 -8.022 13.485 1.00 84.56 147 SER A CA 1
ATOM 1149 C C . SER A 1 147 ? 1.777 -7.664 11.993 1.00 84.56 147 SER A C 1
ATOM 1151 O O . SER A 1 147 ? 2.340 -8.378 11.160 1.00 84.56 147 SER A O 1
ATOM 1153 N N . LEU A 1 148 ? 1.207 -6.505 11.650 1.00 85.62 148 LEU A N 1
ATOM 1154 C CA . LEU A 1 148 ? 1.125 -6.011 10.274 1.00 85.62 148 LEU A CA 1
ATOM 1155 C C . LEU A 1 148 ? 2.495 -5.668 9.687 1.00 85.62 148 LEU A C 1
ATOM 1157 O O . LEU A 1 148 ? 2.725 -5.923 8.508 1.00 85.62 148 LEU A O 1
ATOM 1161 N N . ALA A 1 149 ? 3.418 -5.145 10.497 1.00 81.94 149 ALA A N 1
ATOM 1162 C CA . ALA A 1 149 ? 4.784 -4.859 10.062 1.00 81.94 149 ALA A CA 1
ATOM 1163 C C . ALA A 1 149 ? 5.541 -6.115 9.602 1.00 81.94 149 ALA A C 1
ATOM 1165 O O . ALA A 1 149 ? 6.461 -6.017 8.794 1.00 81.94 149 ALA A O 1
ATOM 1166 N N . ASN A 1 150 ? 5.155 -7.286 10.114 1.00 79.62 150 ASN A N 1
ATOM 1167 C CA . ASN A 1 150 ? 5.754 -8.572 9.767 1.00 79.62 150 ASN A CA 1
ATOM 1168 C C . ASN A 1 150 ? 4.961 -9.342 8.698 1.00 79.62 150 ASN A C 1
ATOM 1170 O O . ASN A 1 150 ? 5.380 -10.426 8.291 1.00 79.62 150 ASN A O 1
ATOM 1174 N N . LYS A 1 151 ? 3.820 -8.813 8.244 1.00 83.06 151 LYS A N 1
ATOM 1175 C CA . LYS A 1 151 ? 2.989 -9.448 7.221 1.00 83.06 151 LYS A CA 1
ATOM 1176 C C . LYS A 1 151 ? 3.496 -9.082 5.829 1.00 83.06 151 LYS A C 1
ATOM 1178 O O . LYS A 1 151 ? 3.631 -7.909 5.490 1.00 83.06 151 LYS A O 1
ATOM 1183 N N . GLU A 1 152 ? 3.728 -10.095 4.998 1.00 84.00 152 GLU A N 1
ATOM 1184 C CA . GLU A 1 152 ? 4.082 -9.881 3.595 1.00 84.00 152 GLU A CA 1
ATOM 1185 C C . GLU A 1 152 ? 2.916 -9.231 2.833 1.00 84.00 152 GLU A C 1
ATOM 1187 O O . GLU A 1 152 ? 1.755 -9.632 2.966 1.00 84.00 152 GLU A O 1
ATOM 1192 N N . LEU A 1 153 ? 3.235 -8.215 2.029 1.00 86.38 153 LEU A N 1
ATOM 1193 C CA . LEU A 1 153 ? 2.295 -7.612 1.087 1.00 86.38 153 LEU A CA 1
ATOM 1194 C C . LEU A 1 153 ? 2.201 -8.476 -0.172 1.00 86.38 153 LEU A C 1
ATOM 1196 O O . LEU A 1 153 ? 3.195 -9.057 -0.607 1.00 86.38 153 LEU A O 1
ATOM 1200 N N . ASP A 1 154 ? 1.016 -8.520 -0.777 1.00 87.19 154 ASP A N 1
ATOM 1201 C CA . ASP A 1 154 ? 0.797 -9.248 -2.025 1.00 87.19 154 ASP A CA 1
ATOM 1202 C C . ASP A 1 154 ? 1.568 -8.572 -3.178 1.00 87.19 154 ASP A C 1
ATOM 1204 O O . ASP A 1 154 ? 1.269 -7.423 -3.519 1.00 87.19 154 ASP A O 1
ATOM 1208 N N . PRO A 1 155 ? 2.547 -9.253 -3.806 1.00 87.00 155 PRO A N 1
ATOM 1209 C CA . PRO A 1 155 ? 3.343 -8.678 -4.886 1.00 87.00 155 PRO A CA 1
ATOM 1210 C C . PRO A 1 155 ? 2.548 -8.439 -6.177 1.00 87.00 155 PRO A C 1
ATOM 1212 O O . PRO A 1 155 ? 3.028 -7.729 -7.061 1.00 87.00 155 PRO A O 1
ATOM 1215 N N . SER A 1 156 ? 1.357 -9.029 -6.312 1.00 88.69 156 SER A N 1
ATOM 1216 C CA . SER A 1 156 ? 0.480 -8.810 -7.465 1.00 88.69 156 SER A CA 1
ATOM 1217 C C . SER A 1 156 ? -0.263 -7.470 -7.413 1.00 88.69 156 SER A C 1
ATOM 1219 O O . SER A 1 156 ? -0.738 -7.000 -8.448 1.00 88.69 156 SER A O 1
ATOM 1221 N N . LEU A 1 157 ? -0.295 -6.825 -6.243 1.00 91.38 157 LEU A N 1
ATOM 1222 C CA . LEU A 1 157 ? -0.959 -5.550 -5.997 1.00 91.38 157 LEU A CA 1
ATOM 1223 C C . LEU A 1 157 ? 0.065 -4.423 -5.766 1.00 91.38 157 LEU A C 1
ATOM 1225 O O . LEU A 1 157 ? 1.250 -4.674 -5.518 1.00 91.38 157 LEU A O 1
ATOM 1229 N N . PRO A 1 158 ? -0.357 -3.148 -5.822 1.00 9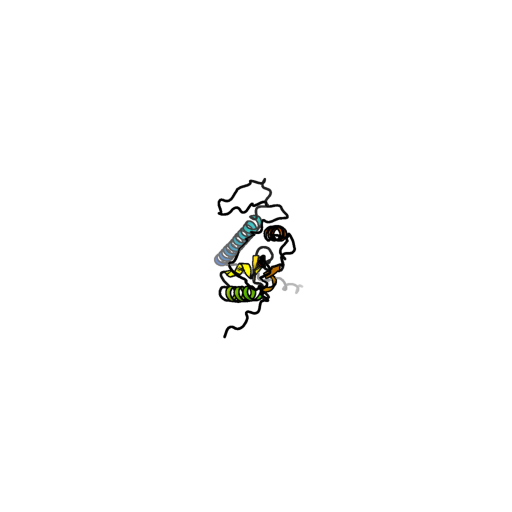2.88 158 PRO A N 1
ATOM 1230 C CA . PRO A 1 158 ? 0.458 -2.051 -5.313 1.00 92.88 158 PRO A CA 1
ATOM 1231 C C . PRO A 1 158 ? 0.889 -2.266 -3.852 1.00 92.88 158 PRO A C 1
ATOM 1233 O O . PRO A 1 158 ? 0.104 -2.649 -2.991 1.00 92.88 158 PRO A O 1
ATOM 1236 N N . LEU A 1 159 ? 2.160 -2.007 -3.546 1.00 91.00 159 LEU A N 1
ATOM 1237 C CA . LEU A 1 159 ? 2.770 -2.418 -2.274 1.00 91.00 159 LEU A CA 1
ATOM 1238 C C . LEU A 1 159 ? 2.515 -1.422 -1.133 1.00 91.00 159 LEU A C 1
ATOM 1240 O O . LEU A 1 159 ? 3.436 -0.770 -0.640 1.00 91.00 159 LEU A O 1
ATOM 1244 N N . TRP A 1 160 ? 1.262 -1.304 -0.707 1.00 91.94 160 TRP A N 1
ATOM 1245 C CA . TRP A 1 160 ? 0.865 -0.560 0.487 1.00 91.94 160 TRP A CA 1
ATOM 1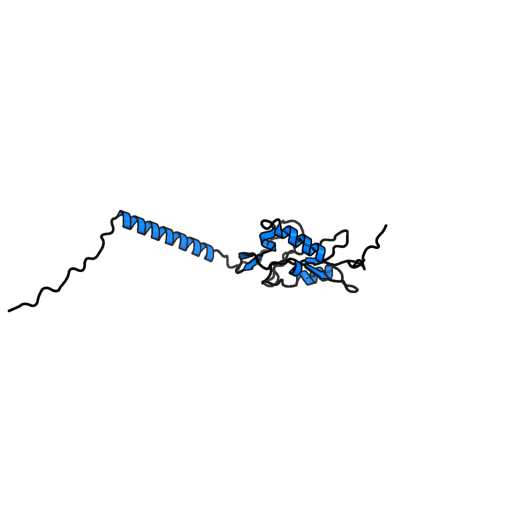246 C C . TRP A 1 160 ? -0.426 -1.136 1.077 1.00 91.94 160 TRP A C 1
ATOM 1248 O O . TRP A 1 160 ? -1.197 -1.800 0.386 1.00 91.94 160 TRP A O 1
ATOM 1258 N N . ALA A 1 161 ? -0.662 -0.878 2.360 1.00 93.31 161 ALA A N 1
ATOM 1259 C CA . ALA A 1 161 ? -1.896 -1.240 3.041 1.00 93.31 161 ALA A CA 1
ATOM 1260 C C . ALA A 1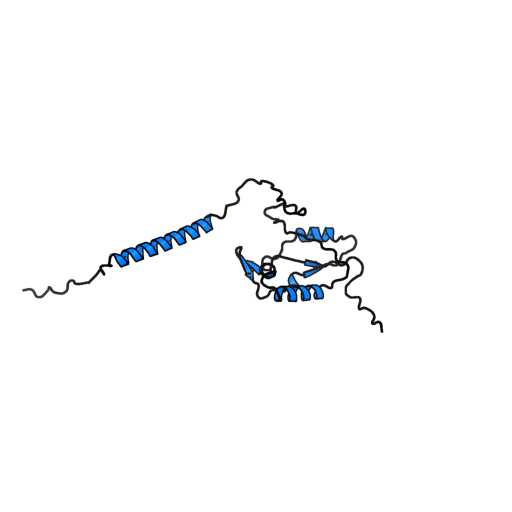 161 ? -2.191 -0.238 4.162 1.00 93.31 161 ALA A C 1
ATOM 1262 O O . ALA A 1 161 ? -1.277 0.346 4.745 1.00 93.31 161 ALA A O 1
ATOM 1263 N N . ILE A 1 162 ? -3.471 -0.054 4.465 1.00 93.62 162 ILE A N 1
ATOM 1264 C CA . ILE A 1 162 ? -3.977 0.727 5.590 1.00 93.62 162 ILE A CA 1
ATOM 1265 C C . ILE A 1 162 ? -4.905 -0.186 6.387 1.00 93.62 162 ILE A C 1
ATOM 1267 O O . ILE A 1 162 ? -5.775 -0.852 5.829 1.00 93.62 162 ILE A O 1
ATOM 1271 N N . THR A 1 163 ? -4.722 -0.212 7.701 1.00 93.69 163 THR A N 1
ATOM 1272 C CA . THR A 1 163 ? -5.656 -0.864 8.622 1.00 93.69 163 THR A CA 1
ATOM 1273 C C . THR A 1 163 ? -6.256 0.206 9.516 1.00 93.69 163 THR A C 1
ATOM 1275 O O . THR A 1 163 ? -5.531 0.911 10.216 1.00 93.69 163 THR A O 1
ATOM 1278 N N . VAL A 1 164 ? -7.574 0.356 9.446 1.00 93.12 164 VAL A N 1
ATOM 1279 C CA . VAL A 1 164 ? -8.346 1.246 10.310 1.00 93.12 164 VAL A CA 1
ATOM 1280 C C . VAL A 1 164 ? -8.720 0.471 11.564 1.00 93.12 164 VAL A C 1
ATOM 1282 O O . VAL A 1 164 ? -9.202 -0.655 11.478 1.00 93.12 164 VAL A O 1
ATOM 1285 N N . MET A 1 165 ? -8.476 1.075 12.721 1.00 90.38 165 MET A N 1
ATOM 1286 C CA . MET A 1 165 ? -8.857 0.547 14.026 1.00 90.38 165 MET A CA 1
ATOM 1287 C C . MET A 1 165 ? -9.621 1.638 14.764 1.00 90.38 165 MET A C 1
ATOM 1289 O O . MET A 1 165 ? -9.174 2.789 14.793 1.00 90.38 165 MET A O 1
ATOM 1293 N N . HIS A 1 166 ? -10.744 1.285 15.378 1.00 86.19 166 HIS A N 1
ATOM 1294 C CA . HIS A 1 166 ? -11.462 2.177 16.284 1.00 86.19 166 HIS A CA 1
ATOM 1295 C C . HIS A 1 166 ? -11.131 1.793 17.722 1.00 86.19 166 HIS A C 1
ATOM 1297 O O . HIS A 1 166 ? -11.150 0.618 18.083 1.00 86.19 166 HIS A O 1
ATOM 1303 N N . HIS A 1 167 ? -10.772 2.792 18.525 1.00 71.25 167 HIS A N 1
ATOM 1304 C CA . HIS A 1 167 ? -10.569 2.623 19.959 1.00 71.25 167 HIS A CA 1
ATOM 1305 C C . HIS A 1 167 ? -11.885 2.952 20.670 1.00 71.25 167 HIS A C 1
ATOM 1307 O O . HIS A 1 167 ? -12.457 4.020 20.432 1.00 71.25 167 HIS A O 1
ATOM 1313 N N . ASP A 1 168 ? -12.317 2.049 21.551 1.00 63.41 168 ASP A N 1
ATOM 1314 C CA . ASP A 1 168 ? -13.610 2.050 22.254 1.00 63.41 168 ASP A CA 1
ATOM 1315 C C . ASP A 1 168 ? -14.818 1.850 21.316 1.00 63.41 168 ASP A C 1
ATOM 1317 O O . ASP A 1 168 ? -14.684 1.984 20.103 1.00 63.41 168 ASP A O 1
ATOM 1321 N N . ASP A 1 169 ? -15.999 1.537 21.877 1.00 53.62 169 ASP A N 1
ATOM 1322 C CA . ASP A 1 169 ? -17.294 1.180 21.230 1.00 53.62 169 ASP A CA 1
ATOM 1323 C C . ASP A 1 169 ? -17.826 2.139 20.137 1.00 53.62 169 ASP A C 1
ATOM 1325 O O . ASP A 1 169 ? -18.931 1.987 19.612 1.00 53.62 169 ASP A O 1
ATOM 1329 N N . LYS A 1 170 ? -17.031 3.129 19.751 1.00 51.97 170 LYS A N 1
ATOM 1330 C CA . LYS A 1 170 ? -17.184 4.032 18.618 1.00 51.97 170 LYS A CA 1
ATOM 1331 C C . LYS A 1 170 ? -17.009 3.300 17.285 1.00 51.97 170 LYS A C 1
ATOM 1333 O O . LYS A 1 170 ? -16.148 3.629 16.471 1.00 51.97 170 LYS A O 1
ATOM 1338 N N . THR A 1 171 ? -17.864 2.317 17.046 1.00 51.56 171 THR A N 1
ATOM 1339 C CA . THR A 1 171 ? -18.072 1.756 15.714 1.00 51.56 171 THR A CA 1
ATOM 1340 C C . THR A 1 171 ? -18.892 2.745 14.885 1.00 51.56 171 THR A C 1
ATOM 1342 O O . THR A 1 171 ? -19.803 3.405 15.383 1.00 51.56 171 THR A O 1
ATOM 1345 N N . SER A 1 172 ? -18.581 2.868 13.595 1.00 52.84 172 SER A N 1
ATOM 1346 C CA . SER A 1 172 ? -19.238 3.813 12.673 1.00 52.84 172 SER A CA 1
ATOM 1347 C C . SER A 1 172 ? -20.743 3.557 12.434 1.00 52.84 172 SER A C 1
ATOM 1349 O O . SER A 1 172 ? -21.379 4.304 11.694 1.00 52.84 172 SER A O 1
ATOM 1351 N N . ASN A 1 173 ? -21.324 2.537 13.081 1.00 47.56 173 ASN A N 1
ATOM 1352 C CA . ASN A 1 173 ? -22.730 2.142 12.974 1.00 47.56 173 ASN A CA 1
ATOM 1353 C C . ASN A 1 173 ? -23.690 2.905 13.903 1.00 47.56 173 ASN A C 1
ATOM 1355 O O . ASN A 1 173 ? -24.895 2.652 13.855 1.00 47.56 173 ASN A O 1
ATOM 1359 N N . GLU A 1 174 ? -23.217 3.850 14.720 1.00 45.19 174 GLU A N 1
ATOM 1360 C CA . GLU A 1 174 ? -24.122 4.772 15.415 1.00 45.19 174 GLU A CA 1
ATOM 1361 C C . GLU A 1 174 ? -24.695 5.795 14.420 1.00 45.19 174 GLU A C 1
ATOM 1363 O O . GLU A 1 174 ? -24.168 6.885 14.193 1.00 45.19 174 GLU A O 1
ATOM 1368 N N . SER A 1 175 ? -25.816 5.423 13.800 1.00 41.69 175 SER A N 1
ATOM 1369 C CA . SER A 1 175 ? -26.726 6.354 13.144 1.00 41.69 175 SER A CA 1
ATOM 1370 C C . SER A 1 175 ? -27.107 7.455 14.136 1.00 41.69 175 SER A C 1
ATOM 1372 O O . SER A 1 175 ? -27.867 7.213 15.076 1.00 41.69 175 SER A O 1
ATOM 1374 N N . LEU A 1 176 ? -26.563 8.655 13.930 1.00 43.72 176 LEU A N 1
ATOM 1375 C CA . LEU A 1 176 ? -26.893 9.851 14.703 1.00 43.72 176 LEU A CA 1
ATOM 1376 C C . LEU A 1 176 ? -28.424 10.032 14.769 1.00 43.72 176 LEU A C 1
ATOM 1378 O O . LEU A 1 176 ? -29.084 9.965 13.725 1.00 43.72 176 LEU A O 1
ATOM 1382 N N . PRO A 1 177 ? -29.013 10.292 15.951 1.00 35.03 177 PRO A N 1
ATOM 1383 C CA . PRO A 1 177 ? -30.420 10.640 16.036 1.00 35.03 177 PRO A CA 1
ATOM 1384 C C . PRO A 1 177 ? -30.630 11.977 15.322 1.00 35.03 177 PRO A C 1
ATOM 1386 O O . PRO A 1 177 ? -29.918 12.952 15.571 1.00 35.03 177 PRO A O 1
ATOM 1389 N N . ILE A 1 178 ? -31.612 12.017 14.424 1.00 42.38 178 ILE A N 1
ATOM 1390 C CA . ILE A 1 178 ? -32.060 13.241 13.760 1.00 42.38 178 ILE A CA 1
ATOM 1391 C C . ILE A 1 178 ? -32.500 14.226 14.853 1.00 42.38 178 ILE A C 1
ATOM 1393 O O . ILE A 1 178 ? -33.524 14.017 15.500 1.00 42.38 178 ILE A O 1
ATOM 1397 N N . GLN A 1 179 ? -31.726 15.292 15.069 1.00 42.09 179 GLN A N 1
ATOM 1398 C CA . GLN A 1 179 ? -32.186 16.480 15.785 1.00 42.09 179 GLN A CA 1
ATOM 1399 C C . GLN A 1 179 ? -32.651 17.527 14.771 1.00 42.09 179 GLN A C 1
ATOM 1401 O O . GLN A 1 179 ? -31.838 18.282 14.236 1.00 42.09 179 GLN A O 1
ATOM 1406 N N . ASN A 1 180 ? -33.955 17.506 14.480 1.00 38.00 180 ASN A N 1
ATOM 1407 C CA . ASN A 1 180 ? -34.903 18.635 14.537 1.00 38.00 180 ASN A CA 1
ATOM 1408 C C . ASN A 1 180 ? -36.187 18.306 13.774 1.00 38.00 180 ASN A C 1
ATOM 1410 O O . ASN A 1 180 ? -36.112 18.103 12.543 1.00 38.00 180 ASN A O 1
#

Sequence (180 aa):
MDTASSLLTSLPLPLAMDATSLFQWVVLLTAIAITFLHVARSRQAAPTLKGRLKRRMSTLGWATKESETDSNRSIPLTITVLDGIVARETLVAHFHERMTSDKAFFYRFISRVDDGNFVVDSSFDAGHHITEHVLVDNETPHDIAESLANKELDPSLPLWAITVMHHDDKTSNESLPIQN

Mean predicted aligned error: 18.41 Å

Solvent-accessible surface area (backbone atoms only — not comparable to full-atom values): 12090 Å² total; per-residue (Å²): 139,87,89,82,86,88,88,77,86,84,81,91,75,75,85,80,71,50,71,69,56,53,51,51,52,52,52,52,52,49,52,52,50,51,51,50,51,50,52,52,49,60,66,64,64,59,76,79,87,82,67,84,86,73,93,69,86,69,94,63,86,77,88,74,77,78,64,72,45,104,87,35,75,68,68,88,82,84,88,82,90,68,100,72,84,78,46,67,66,59,52,32,52,51,50,45,53,51,43,67,75,37,46,80,82,34,43,67,72,43,10,18,63,55,98,89,38,80,41,74,44,93,81,66,56,55,60,82,32,50,46,78,49,83,73,53,96,94,58,48,76,64,59,51,50,56,53,55,70,71,51,84,71,62,66,88,40,35,87,64,74,45,76,48,69,58,81,67,95,62,55,81,79,70,76,76,78,87,87,128

pLDDT: mean 73.58, std 20.26, range [35.03, 95.88]